Protein AF-0000000071056814 (afdb_homodimer)

Structure (mmCIF, N/CA/C/O backbone):
data_AF-0000000071056814-model_v1
#
loop_
_entity.id
_entity.type
_entity.pdbx_description
1 polymer 'Enterocin A Immunity'
#
loop_
_atom_site.group_PDB
_atom_site.id
_atom_site.type_symbol
_atom_site.label_atom_id
_atom_site.label_alt_id
_atom_site.label_comp_id
_atom_site.label_asym_id
_atom_site.label_entity_id
_atom_site.label_seq_id
_atom_site.pdbx_PDB_ins_code
_atom_site.Cartn_x
_atom_site.Cartn_y
_atom_site.Cartn_z
_atom_site.occupancy
_atom_site.B_iso_or_equiv
_atom_site.auth_seq_id
_atom_site.auth_comp_id
_atom_site.auth_asym_id
_atom_site.auth_atom_id
_atom_site.pdbx_PDB_model_num
ATOM 1 N N . MET A 1 1 ? 20.531 -11.297 -15.008 1 66.44 1 MET A N 1
ATOM 2 C CA . MET A 1 1 ? 19.562 -11.195 -13.922 1 66.44 1 MET A CA 1
ATOM 3 C C . MET A 1 1 ? 20.266 -10.938 -12.594 1 66.44 1 MET A C 1
ATOM 5 O O . MET A 1 1 ? 21.266 -11.586 -12.281 1 66.44 1 MET A O 1
ATOM 9 N N . THR A 1 2 ? 19.953 -9.875 -11.836 1 80.44 2 THR A N 1
ATOM 10 C CA . THR A 1 2 ? 20.594 -9.562 -10.562 1 80.44 2 THR A CA 1
ATOM 11 C C . THR A 1 2 ? 20.281 -10.641 -9.523 1 80.44 2 THR A C 1
ATOM 13 O O . THR A 1 2 ? 19.328 -11.398 -9.68 1 80.44 2 THR A O 1
ATOM 16 N N . GLU A 1 3 ? 21.281 -10.867 -8.656 1 88.75 3 GLU A N 1
ATOM 17 C CA . GLU A 1 3 ? 21.125 -11.82 -7.562 1 88.75 3 GLU A CA 1
ATOM 18 C C . GLU A 1 3 ? 19.766 -11.656 -6.891 1 88.75 3 GLU A C 1
ATOM 20 O O . GLU A 1 3 ? 19.156 -12.648 -6.484 1 88.75 3 GLU A O 1
ATOM 25 N N . GLU A 1 4 ? 19.25 -10.531 -6.828 1 91.56 4 GLU A N 1
ATOM 26 C CA . GLU A 1 4 ? 17.969 -10.273 -6.188 1 91.56 4 GLU A CA 1
ATOM 27 C C . GLU A 1 4 ? 16.812 -10.859 -7.004 1 91.56 4 GLU A C 1
ATOM 29 O O . GLU A 1 4 ? 15.891 -11.453 -6.453 1 91.56 4 GLU A O 1
ATOM 34 N N . ILE A 1 5 ? 16.906 -10.75 -8.305 1 96.06 5 ILE A N 1
ATOM 35 C CA . ILE A 1 5 ? 15.875 -11.273 -9.195 1 96.06 5 ILE A CA 1
ATOM 36 C C . ILE A 1 5 ? 15.828 -12.797 -9.094 1 96.06 5 ILE A C 1
ATOM 38 O O . ILE A 1 5 ? 14.75 -13.391 -9.062 1 96.06 5 ILE A O 1
ATOM 42 N N . GLU A 1 6 ? 16.984 -13.375 -9.047 1 96.31 6 GLU A N 1
ATOM 43 C CA . GLU A 1 6 ? 17.047 -14.828 -8.914 1 96.31 6 GLU A CA 1
ATOM 44 C C . GLU A 1 6 ? 16.391 -15.289 -7.613 1 96.31 6 GLU A C 1
ATOM 46 O O . GLU A 1 6 ? 15.695 -16.312 -7.59 1 96.31 6 GLU A O 1
ATOM 51 N N . THR A 1 7 ? 16.672 -14.586 -6.57 1 97.12 7 THR A N 1
ATOM 52 C CA . THR A 1 7 ? 16.094 -14.922 -5.277 1 97.12 7 THR A CA 1
ATOM 53 C C . THR A 1 7 ? 14.578 -14.727 -5.305 1 97.12 7 THR A C 1
ATOM 55 O O . THR A 1 7 ? 13.828 -15.547 -4.758 1 97.12 7 THR A O 1
ATOM 58 N N . ILE A 1 8 ? 14.148 -13.641 -5.938 1 97.44 8 ILE A N 1
ATOM 59 C CA . ILE A 1 8 ? 12.719 -13.391 -6.113 1 97.44 8 ILE A CA 1
ATOM 60 C C . ILE A 1 8 ? 12.078 -14.562 -6.863 1 97.44 8 ILE A C 1
ATOM 62 O O . ILE A 1 8 ? 11.062 -15.109 -6.426 1 97.44 8 ILE A O 1
ATOM 66 N N . LYS A 1 9 ? 12.672 -14.977 -7.938 1 97.75 9 LYS A N 1
ATOM 67 C CA . LYS A 1 9 ? 12.148 -16.062 -8.75 1 97.75 9 LYS A CA 1
ATOM 68 C C . LYS A 1 9 ? 12.094 -17.375 -7.949 1 97.75 9 LYS A C 1
ATOM 70 O O . LYS A 1 9 ? 11.156 -18.156 -8.086 1 97.75 9 LYS A O 1
ATOM 75 N N . LYS A 1 10 ? 13.086 -17.562 -7.18 1 97.88 10 LYS A N 1
ATOM 76 C CA . LYS A 1 10 ? 13.117 -18.75 -6.328 1 97.88 10 LYS A CA 1
ATOM 77 C C . LYS A 1 10 ? 11.922 -18.781 -5.379 1 97.88 10 LYS A C 1
ATOM 79 O O . LYS A 1 10 ? 11.258 -19.812 -5.23 1 97.88 10 LYS A O 1
ATOM 84 N N . HIS A 1 11 ? 11.617 -17.672 -4.758 1 98.25 11 HIS A N 1
ATOM 85 C CA . HIS A 1 11 ? 10.523 -17.609 -3.803 1 98.25 11 HIS A CA 1
ATOM 86 C C . HIS A 1 11 ? 9.172 -17.688 -4.508 1 98.25 11 HIS A C 1
ATOM 88 O O . HIS A 1 11 ? 8.227 -18.281 -3.986 1 98.25 11 HIS A O 1
ATOM 94 N N . ILE A 1 12 ? 9.055 -17.109 -5.707 1 98.5 12 ILE A N 1
ATOM 95 C CA . ILE A 1 12 ? 7.828 -17.25 -6.488 1 98.5 12 ILE A CA 1
ATOM 96 C C . ILE A 1 12 ? 7.605 -18.719 -6.84 1 98.5 12 ILE A C 1
ATOM 98 O O . ILE A 1 12 ? 6.5 -19.234 -6.68 1 98.5 12 ILE A O 1
ATOM 102 N N . HIS A 1 13 ? 8.672 -19.312 -7.305 1 97.81 13 HIS A N 1
ATOM 103 C CA . HIS A 1 13 ? 8.617 -20.719 -7.691 1 97.81 13 HIS A CA 1
ATOM 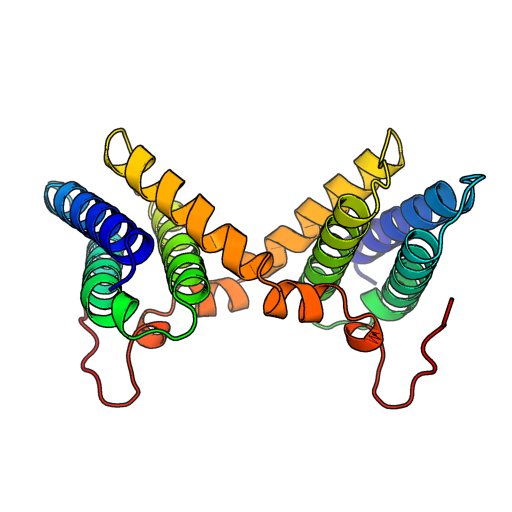104 C C . HIS A 1 13 ? 8.234 -21.609 -6.512 1 97.81 13 HIS A C 1
ATOM 106 O O . HIS A 1 13 ? 7.391 -22.5 -6.648 1 97.81 13 HIS A O 1
ATOM 112 N N . GLN A 1 14 ? 8.797 -21.391 -5.406 1 97.5 14 GLN A N 1
ATOM 113 C CA . GLN A 1 14 ? 8.508 -22.172 -4.203 1 97.5 14 GLN A CA 1
ATOM 114 C C . GLN A 1 14 ? 7.055 -22 -3.775 1 97.5 14 GLN A C 1
ATOM 116 O O . GLN A 1 14 ? 6.383 -22.969 -3.422 1 97.5 14 GLN A O 1
ATOM 121 N N . LEU A 1 15 ? 6.578 -20.766 -3.781 1 97.81 15 LEU A N 1
ATOM 122 C CA . LEU A 1 15 ? 5.195 -20.484 -3.404 1 97.81 15 LEU A CA 1
ATOM 123 C C . LEU A 1 15 ? 4.223 -21.172 -4.363 1 97.81 15 LEU A C 1
ATOM 125 O O . LEU A 1 15 ? 3.264 -21.812 -3.928 1 97.81 15 LEU A O 1
ATOM 129 N N . TYR A 1 16 ? 4.543 -21.062 -5.633 1 97.44 16 TYR A N 1
ATOM 130 C CA . TYR A 1 16 ? 3.727 -21.719 -6.652 1 97.44 16 TYR A CA 1
ATOM 131 C C . TYR A 1 16 ? 3.648 -23.219 -6.402 1 97.44 16 TYR A C 1
ATOM 133 O O . TYR A 1 16 ? 2.55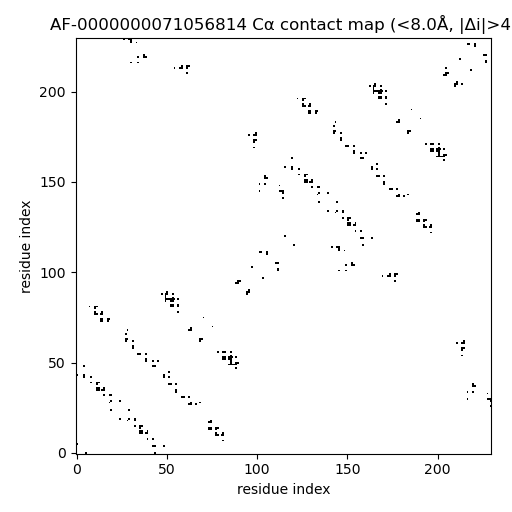7 -23.781 -6.359 1 97.44 16 TYR A O 1
ATOM 141 N N . ASN A 1 17 ? 4.797 -23.828 -6.234 1 96.44 17 ASN A N 1
ATOM 142 C CA . ASN A 1 17 ? 4.855 -25.266 -6.062 1 96.44 17 ASN A CA 1
ATOM 143 C C . ASN A 1 17 ? 4.129 -25.719 -4.797 1 96.44 17 ASN A C 1
ATOM 145 O O . ASN A 1 17 ? 3.443 -26.734 -4.797 1 96.44 17 ASN A O 1
ATOM 149 N N . SER A 1 18 ? 4.301 -25 -3.754 1 95.44 18 SER A N 1
ATOM 150 C CA . SER A 1 18 ? 3.646 -25.328 -2.488 1 95.44 18 SER A CA 1
ATOM 151 C C . SER A 1 18 ? 2.129 -25.234 -2.613 1 95.44 18 SER A C 1
ATOM 153 O O . SER A 1 18 ? 1.411 -26.125 -2.15 1 95.44 18 SER A O 1
ATOM 155 N N . LEU A 1 19 ? 1.607 -24.172 -3.221 1 95.88 19 LEU A N 1
ATOM 156 C CA . LEU A 1 19 ? 0.171 -23.969 -3.377 1 95.88 19 LEU A CA 1
ATOM 157 C C . LEU A 1 19 ? -0.422 -25.016 -4.316 1 95.88 19 LEU A C 1
ATOM 159 O O . LEU A 1 19 ? -1.531 -25.516 -4.086 1 95.88 19 LEU A O 1
ATOM 163 N N . MET A 1 20 ? 0.341 -25.359 -5.32 1 95.31 20 MET A N 1
ATOM 164 C CA . MET A 1 20 ? -0.133 -26.328 -6.312 1 95.31 20 MET A CA 1
ATOM 165 C C . MET A 1 20 ? -0.232 -27.719 -5.711 1 95.31 20 MET A C 1
ATOM 167 O O . MET A 1 20 ? -0.927 -28.594 -6.25 1 95.31 20 MET A O 1
ATOM 171 N N . LYS A 1 21 ? 0.403 -27.938 -4.625 1 94 21 LYS A N 1
ATOM 172 C CA . LYS A 1 21 ? 0.373 -29.234 -3.967 1 94 21 LYS A CA 1
ATOM 173 C C . LYS A 1 21 ? -0.877 -29.391 -3.107 1 94 21 LYS A C 1
ATOM 175 O O . LYS A 1 21 ? -1.216 -30.5 -2.684 1 94 21 LYS A O 1
ATOM 180 N N . LYS A 1 22 ? -1.525 -28.297 -2.875 1 91.56 22 LYS A N 1
ATOM 181 C CA . LYS A 1 22 ? -2.734 -28.375 -2.061 1 91.56 22 LYS A CA 1
ATOM 182 C C . LYS A 1 22 ? -3.801 -29.219 -2.74 1 91.56 22 LYS A C 1
ATOM 184 O O . LYS A 1 22 ? -3.947 -29.188 -3.963 1 91.56 22 LYS A O 1
ATOM 189 N N . GLU A 1 23 ? -4.625 -30 -1.96 1 89.69 23 GLU A N 1
ATOM 190 C CA . GLU A 1 23 ? -5.605 -30.938 -2.486 1 89.69 23 GLU A CA 1
ATOM 191 C C . GLU A 1 23 ? -6.863 -30.219 -2.965 1 89.69 23 GLU A C 1
ATOM 193 O O . GLU A 1 23 ? -7.379 -30.516 -4.047 1 89.69 23 GLU A O 1
ATOM 198 N N . ASN A 1 24 ? -7.465 -29.359 -2.162 1 86.94 24 ASN A N 1
ATOM 199 C CA . ASN A 1 24 ? -8.68 -28.625 -2.51 1 86.94 24 ASN A CA 1
ATOM 200 C C . ASN A 1 24 ? -8.359 -27.266 -3.098 1 86.94 24 ASN A C 1
ATOM 202 O O . ASN A 1 24 ? -8.094 -26.312 -2.361 1 86.94 24 ASN A O 1
ATOM 206 N N . LYS A 1 25 ? -8.297 -27.328 -4.445 1 91.25 25 LYS A N 1
ATOM 207 C CA . LYS A 1 25 ? -7.988 -26.078 -5.121 1 91.25 25 LYS A CA 1
ATOM 208 C C . LYS A 1 25 ? -9.25 -25.406 -5.668 1 91.25 25 LYS A C 1
ATOM 210 O O . LYS A 1 25 ? -9.852 -25.906 -6.625 1 91.25 25 LYS A O 1
ATOM 215 N N . ASN A 1 26 ? -9.617 -24.438 -4.977 1 93.81 26 ASN A N 1
ATOM 216 C CA . ASN A 1 26 ? -10.719 -23.641 -5.516 1 93.81 26 ASN A CA 1
ATOM 217 C C . ASN A 1 26 ? -10.242 -22.672 -6.598 1 93.81 26 ASN A C 1
ATOM 219 O O . ASN A 1 26 ? -9.047 -22.609 -6.891 1 93.81 26 ASN A O 1
ATOM 223 N N . SER A 1 27 ? -11.141 -22.031 -7.234 1 95.44 27 SER A N 1
ATOM 224 C CA . SER A 1 27 ? -10.82 -21.156 -8.359 1 95.44 27 SER A CA 1
ATOM 225 C C . SER A 1 27 ? -9.875 -20.031 -7.934 1 95.44 27 SER A C 1
ATOM 227 O O . SER A 1 27 ? -8.984 -19.641 -8.695 1 95.44 27 SER A O 1
ATOM 229 N N . ALA A 1 28 ? -10.031 -19.5 -6.75 1 94.44 28 ALA A N 1
ATOM 230 C CA . ALA A 1 28 ? -9.18 -18.422 -6.254 1 94.44 28 ALA A CA 1
ATOM 231 C C . ALA A 1 28 ? -7.73 -18.875 -6.125 1 94.44 28 ALA A C 1
ATOM 233 O O . ALA A 1 28 ? -6.809 -18.156 -6.496 1 94.44 28 ALA A O 1
ATOM 234 N N . LEU A 1 29 ? -7.547 -20.031 -5.637 1 96.56 29 LEU A N 1
ATOM 235 C CA . LEU A 1 29 ? -6.207 -20.594 -5.504 1 96.56 29 LEU A CA 1
ATOM 236 C C . LEU A 1 29 ? -5.559 -20.797 -6.871 1 96.56 29 LEU A C 1
ATOM 238 O O . LEU A 1 29 ? -4.379 -20.484 -7.051 1 96.56 29 LEU A O 1
ATOM 242 N N . LEU A 1 30 ? -6.312 -21.297 -7.793 1 97.44 30 LEU A N 1
ATOM 243 C CA . LEU A 1 30 ? -5.801 -21.484 -9.148 1 97.44 30 LEU A CA 1
ATOM 244 C C . LEU A 1 30 ? -5.453 -20.156 -9.797 1 97.44 30 LEU A C 1
ATOM 246 O O . LEU A 1 30 ? -4.457 -20.047 -10.516 1 97.44 30 LEU A O 1
ATOM 250 N N . ASP A 1 31 ? -6.246 -19.172 -9.547 1 97.19 31 ASP A N 1
ATOM 251 C CA . ASP A 1 31 ? -5.957 -17.828 -10.047 1 97.19 31 ASP A CA 1
ATOM 252 C C . ASP A 1 31 ? -4.652 -17.297 -9.469 1 97.19 31 ASP A C 1
ATOM 254 O O . ASP A 1 31 ? -3.857 -16.672 -10.18 1 97.19 31 ASP A O 1
ATOM 258 N N . ILE A 1 32 ? -4.422 -17.469 -8.195 1 97.38 32 ILE A N 1
ATOM 259 C CA . ILE A 1 32 ? -3.174 -17.078 -7.559 1 97.38 32 ILE A CA 1
ATOM 260 C C . ILE A 1 32 ? -1.998 -17.781 -8.234 1 97.38 32 ILE A C 1
ATOM 262 O O . ILE A 1 32 ? -0.985 -17.141 -8.539 1 97.38 32 ILE A O 1
ATOM 266 N N . CYS A 1 33 ? -2.121 -19.047 -8.531 1 97.94 33 CYS A N 1
ATOM 267 C CA . CYS A 1 33 ? -1.057 -19.812 -9.164 1 97.94 33 CYS A CA 1
ATOM 268 C C . CYS A 1 33 ? -0.771 -19.297 -10.57 1 97.94 33 CYS A C 1
ATOM 270 O O . CYS A 1 33 ? 0.387 -19.219 -10.977 1 97.94 33 CYS A O 1
ATOM 272 N N . ASP A 1 34 ? -1.829 -18.969 -11.305 1 97.88 34 ASP A N 1
ATOM 273 C CA . ASP A 1 34 ? -1.631 -18.375 -12.625 1 97.88 34 ASP A CA 1
ATOM 274 C C . ASP A 1 34 ? -0.755 -17.125 -12.531 1 97.88 34 ASP A C 1
ATOM 276 O O . ASP A 1 34 ? 0.166 -16.953 -13.328 1 97.88 34 ASP A O 1
ATOM 280 N N . VAL A 1 35 ? -1.008 -16.266 -11.562 1 97.88 35 VAL A N 1
ATOM 281 C CA . VAL A 1 35 ? -0.326 -14.992 -11.43 1 97.88 35 VAL A CA 1
ATOM 282 C C . VAL A 1 35 ? 1.108 -15.211 -10.953 1 97.88 35 VAL A C 1
ATOM 284 O O . VAL A 1 35 ? 2.031 -14.531 -11.414 1 97.88 35 VAL A O 1
ATOM 287 N N . LEU A 1 36 ? 1.28 -16.125 -10.047 1 98.38 36 LEU A N 1
ATOM 288 C CA . LEU A 1 36 ? 2.631 -16.5 -9.641 1 98.38 36 LEU A CA 1
ATOM 289 C C . LEU A 1 36 ? 3.461 -16.922 -10.844 1 98.38 36 LEU A C 1
ATOM 291 O O . LEU A 1 36 ? 4.586 -16.453 -11.031 1 98.38 36 LEU A O 1
ATOM 295 N N . LEU A 1 37 ? 2.932 -17.797 -11.656 1 97.75 37 LEU A N 1
ATOM 296 C CA . LEU A 1 37 ? 3.623 -18.266 -12.852 1 97.75 37 LEU A CA 1
ATOM 297 C C . LEU A 1 37 ? 3.936 -17.109 -13.797 1 97.75 37 LEU A C 1
ATOM 299 O O . LEU A 1 37 ? 5.051 -17 -14.312 1 97.75 37 LEU A O 1
ATOM 303 N N . ARG A 1 38 ? 2.996 -16.281 -13.984 1 96.94 38 ARG A N 1
ATOM 304 C CA . ARG A 1 38 ? 3.176 -15.109 -14.844 1 96.94 38 ARG A CA 1
ATOM 305 C C . ARG A 1 38 ? 4.297 -14.219 -14.328 1 96.94 38 ARG A C 1
ATOM 307 O O . ARG A 1 38 ? 5.176 -13.812 -15.086 1 96.94 38 ARG A O 1
ATOM 314 N N . CYS A 1 39 ? 4.316 -13.898 -13.039 1 98.06 39 CYS A N 1
ATOM 315 C CA . CYS A 1 39 ? 5.352 -13.055 -12.453 1 98.06 39 CYS A CA 1
ATOM 316 C C . CYS A 1 39 ? 6.723 -13.719 -12.57 1 98.06 39 CYS A C 1
ATOM 318 O O . CYS A 1 39 ? 7.723 -13.039 -12.797 1 98.06 39 CYS A O 1
ATOM 320 N N . TYR A 1 40 ? 6.762 -15.023 -12.383 1 97.75 40 TYR A N 1
ATOM 321 C CA . TYR A 1 40 ? 8 -15.766 -12.555 1 97.75 40 TYR A CA 1
ATOM 322 C C . TYR A 1 40 ? 8.57 -15.555 -13.953 1 97.75 40 TYR A C 1
ATOM 324 O O . TYR A 1 40 ? 9.781 -15.398 -14.125 1 97.75 40 TYR A O 1
ATOM 332 N N . GLN A 1 41 ? 7.746 -15.477 -14.906 1 96.62 41 GLN A N 1
ATOM 333 C CA . GLN A 1 41 ? 8.141 -15.391 -16.312 1 96.62 41 GLN A CA 1
ATOM 334 C C . GLN A 1 41 ? 8.625 -13.984 -16.656 1 96.62 41 GLN A C 1
ATOM 336 O O . GLN A 1 41 ? 9.484 -13.82 -17.531 1 96.62 41 GLN A O 1
ATOM 341 N N . ILE A 1 42 ? 8.117 -13.016 -15.938 1 95.06 42 ILE A N 1
ATOM 342 C CA . ILE A 1 42 ? 8.312 -11.688 -16.5 1 95.06 42 ILE A CA 1
ATOM 343 C C . ILE A 1 42 ? 9.156 -10.836 -15.555 1 95.06 42 ILE A C 1
ATOM 345 O O . ILE A 1 42 ? 9.602 -9.75 -15.914 1 95.06 42 ILE A O 1
ATOM 349 N N . VAL A 1 43 ? 9.383 -11.219 -14.312 1 96.19 43 VAL A N 1
ATOM 350 C CA . VAL A 1 43 ? 9.961 -10.367 -13.273 1 96.19 43 VAL A CA 1
ATOM 351 C C . VAL A 1 43 ? 11.352 -9.906 -13.703 1 96.19 43 VAL A C 1
ATOM 353 O O . VAL A 1 43 ? 11.766 -8.789 -13.383 1 96.19 43 VAL A O 1
ATOM 356 N N . ASP A 1 44 ? 12.094 -10.727 -14.484 1 94.5 44 ASP A N 1
ATOM 357 C CA . ASP A 1 44 ? 13.453 -10.375 -14.875 1 94.5 44 ASP A CA 1
ATOM 358 C C . ASP A 1 44 ? 13.445 -9.359 -16.016 1 94.5 44 ASP A C 1
ATOM 360 O O . ASP A 1 44 ? 14.477 -8.766 -16.344 1 94.5 44 ASP A O 1
ATOM 364 N N . GLN A 1 45 ? 12.273 -9.109 -16.547 1 93.44 45 GLN A N 1
ATOM 365 C CA . GLN A 1 45 ? 12.133 -8.156 -17.641 1 93.44 45 GLN A CA 1
ATOM 366 C C . GLN A 1 45 ? 11.602 -6.812 -17.141 1 93.44 45 GLN A C 1
ATOM 368 O O . GLN A 1 45 ? 11.547 -5.84 -17.891 1 93.44 45 GLN A O 1
ATOM 373 N N . GLU A 1 46 ? 11.188 -6.746 -15.891 1 89.94 46 GLU A N 1
ATOM 374 C CA . GLU A 1 46 ? 10.578 -5.547 -15.32 1 89.94 46 GLU A CA 1
ATOM 375 C C . GLU A 1 46 ? 11.641 -4.535 -14.906 1 89.94 46 GLU A C 1
ATOM 377 O O . GLU A 1 46 ? 12.641 -4.898 -14.281 1 89.94 46 GLU A O 1
ATOM 382 N N . LYS A 1 47 ? 11.43 -3.277 -15.328 1 84.56 47 LYS A N 1
ATOM 383 C CA . LYS A 1 47 ? 12.297 -2.186 -14.906 1 84.56 47 LYS A CA 1
ATOM 384 C C . LYS A 1 47 ? 12.297 -2.039 -13.383 1 84.56 47 LYS A C 1
ATOM 386 O O . LYS A 1 47 ? 13.328 -1.738 -12.781 1 84.56 47 LYS A O 1
ATOM 391 N N . TYR A 1 48 ? 11.086 -2.314 -12.805 1 84.38 48 TYR A N 1
ATOM 392 C CA . TYR A 1 48 ? 10.906 -2.197 -11.359 1 84.38 48 TYR A CA 1
ATOM 393 C C . TYR A 1 48 ? 10.266 -3.457 -10.781 1 84.38 48 TYR A C 1
ATOM 395 O O . TYR A 1 48 ? 9.07 -3.463 -10.461 1 84.38 48 TYR A O 1
ATOM 403 N N . PRO A 1 49 ? 11.07 -4.461 -10.562 1 91.94 49 PRO A N 1
ATOM 404 C CA . PRO A 1 49 ? 10.531 -5.742 -10.094 1 91.94 49 PRO A CA 1
ATOM 405 C C . PRO A 1 49 ? 9.797 -5.621 -8.758 1 91.94 49 PRO A C 1
ATOM 407 O O . PRO A 1 49 ? 8.828 -6.344 -8.516 1 91.94 49 PRO A O 1
ATOM 410 N N . GLU A 1 50 ? 10.227 -4.676 -7.957 1 88.88 50 GLU A N 1
ATOM 411 C CA . GLU A 1 50 ? 9.602 -4.504 -6.648 1 88.88 50 GLU A CA 1
ATOM 412 C C . GLU A 1 50 ? 8.141 -4.102 -6.785 1 88.88 50 GLU A C 1
ATOM 414 O O . GLU A 1 50 ? 7.305 -4.484 -5.961 1 88.88 50 GLU A O 1
ATOM 419 N N . ARG A 1 51 ? 7.793 -3.311 -7.789 1 83.75 51 ARG A N 1
ATOM 420 C CA . ARG A 1 51 ? 6.414 -2.896 -8.023 1 83.75 51 ARG A CA 1
ATOM 421 C C . ARG A 1 51 ? 5.547 -4.086 -8.43 1 83.75 51 ARG A C 1
ATOM 423 O O . ARG A 1 51 ? 4.41 -4.215 -7.977 1 83.75 51 ARG A O 1
ATOM 430 N N . LEU A 1 52 ? 6.137 -4.941 -9.352 1 91.31 52 LEU A N 1
ATOM 431 C CA . LEU A 1 52 ? 5.43 -6.156 -9.734 1 91.31 52 LEU A CA 1
ATOM 432 C C . LEU A 1 52 ? 5.168 -7.043 -8.523 1 91.31 52 LEU A C 1
ATOM 434 O O . LEU A 1 52 ? 4.059 -7.555 -8.352 1 91.31 52 LEU A O 1
ATOM 438 N N . ILE A 1 53 ? 6.156 -7.164 -7.68 1 95.19 53 ILE A N 1
ATOM 439 C CA . ILE A 1 53 ? 6.062 -8.047 -6.527 1 95.19 53 ILE A CA 1
ATOM 440 C C . ILE A 1 53 ? 5.086 -7.465 -5.504 1 95.19 53 ILE A C 1
ATOM 442 O O . ILE A 1 53 ? 4.359 -8.203 -4.84 1 95.19 53 ILE A O 1
ATOM 446 N N . ASN A 1 54 ? 5.055 -6.137 -5.391 1 87.06 54 ASN A N 1
ATOM 447 C CA . ASN A 1 54 ? 4.074 -5.496 -4.52 1 87.06 54 ASN A CA 1
ATOM 448 C C . ASN A 1 54 ? 2.646 -5.836 -4.938 1 87.06 54 ASN A C 1
ATOM 450 O O . ASN A 1 54 ? 1.822 -6.211 -4.102 1 87.06 54 ASN A O 1
ATOM 454 N N . ARG A 1 55 ? 2.375 -5.785 -6.262 1 88.38 55 ARG A N 1
ATOM 455 C CA . ARG A 1 55 ? 1.048 -6.113 -6.781 1 88.38 55 ARG A CA 1
ATOM 456 C C . ARG A 1 55 ? 0.731 -7.59 -6.582 1 88.38 55 ARG A C 1
ATOM 458 O O . ARG A 1 55 ? -0.4 -7.949 -6.25 1 88.38 55 ARG A O 1
ATOM 465 N N . LEU A 1 56 ? 1.719 -8.414 -6.805 1 95.81 56 LEU A N 1
ATOM 466 C CA . LEU A 1 56 ? 1.55 -9.852 -6.605 1 95.81 56 LEU A CA 1
ATOM 467 C C . LEU A 1 56 ? 1.145 -10.156 -5.168 1 95.81 56 LEU A C 1
ATOM 469 O O . LEU A 1 56 ? 0.167 -10.867 -4.934 1 95.81 56 LEU A O 1
ATOM 473 N N . VAL A 1 57 ? 1.848 -9.57 -4.242 1 93.94 57 VAL A N 1
ATOM 474 C CA . VAL A 1 57 ? 1.618 -9.844 -2.828 1 93.94 57 VAL A CA 1
ATOM 475 C C . VAL A 1 57 ? 0.228 -9.352 -2.426 1 93.94 57 VAL A C 1
ATOM 477 O O . VAL A 1 57 ? -0.514 -10.062 -1.745 1 93.94 57 VAL A O 1
ATOM 480 N N . ASN A 1 58 ? -0.151 -8.18 -2.873 1 85.44 58 ASN A N 1
ATOM 481 C CA . ASN A 1 58 ? -1.483 -7.652 -2.59 1 85.44 58 ASN A CA 1
ATOM 482 C C . ASN A 1 58 ? -2.572 -8.547 -3.174 1 85.44 58 ASN A C 1
ATOM 484 O O . ASN A 1 58 ? -3.588 -8.805 -2.521 1 85.44 58 ASN A O 1
ATOM 488 N N . TYR A 1 59 ? -2.361 -8.992 -4.383 1 91.5 59 TYR A N 1
ATOM 489 C CA . TYR A 1 59 ? -3.287 -9.898 -5.055 1 91.5 59 TYR A CA 1
ATOM 490 C C . TYR A 1 59 ? -3.508 -11.164 -4.23 1 91.5 59 TYR A C 1
ATOM 492 O O . TYR A 1 59 ? -4.648 -11.562 -3.998 1 91.5 59 TYR A O 1
ATOM 500 N N . ILE A 1 60 ? -2.447 -11.789 -3.758 1 94.56 60 ILE A N 1
ATOM 501 C CA . ILE A 1 60 ? -2.494 -13.023 -2.99 1 94.56 60 ILE A CA 1
ATOM 502 C C . ILE A 1 60 ? -3.209 -12.781 -1.662 1 94.56 60 ILE A C 1
ATOM 504 O O . ILE A 1 60 ? -4.086 -13.555 -1.27 1 94.56 60 ILE A O 1
ATOM 508 N N . TYR A 1 61 ? -2.883 -11.672 -1.045 1 86.94 61 TYR A N 1
ATOM 509 C CA . TYR A 1 61 ? -3.447 -11.406 0.273 1 86.94 61 TYR A CA 1
ATOM 510 C C . TYR A 1 61 ? -4.949 -11.156 0.184 1 86.94 61 TYR A C 1
ATOM 512 O O . TYR A 1 61 ? -5.723 -11.703 0.973 1 86.94 61 TYR A O 1
ATOM 520 N N . VAL A 1 62 ? -5.324 -10.422 -0.752 1 84.31 62 VAL A N 1
ATOM 521 C CA . VAL A 1 62 ? -6.738 -10.078 -0.849 1 84.31 62 V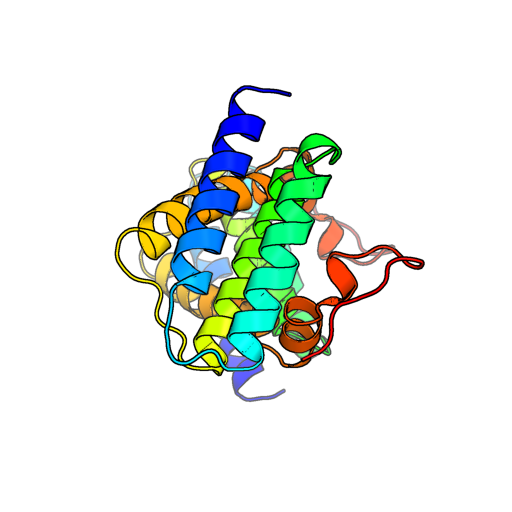AL A CA 1
ATOM 522 C C . VAL A 1 62 ? -7.547 -11.305 -1.251 1 84.31 62 VAL A C 1
ATOM 524 O O . VAL A 1 62 ? -8.539 -11.648 -0.602 1 84.31 62 VAL A O 1
ATOM 527 N N . LEU A 1 63 ? -7.086 -12.055 -2.316 1 89.38 63 LEU A N 1
ATOM 528 C CA . LEU A 1 63 ? -7.809 -13.242 -2.756 1 89.38 63 LEU A CA 1
ATOM 529 C C . LEU A 1 63 ? -7.754 -14.336 -1.692 1 89.38 63 LEU A C 1
ATOM 531 O O . LEU A 1 63 ? -8.742 -15.047 -1.478 1 89.38 63 LEU A O 1
ATOM 535 N N . GLY A 1 64 ? -6.543 -14.477 -1.128 1 89.81 64 GLY A N 1
ATOM 536 C CA . GLY A 1 64 ? -6.406 -15.461 -0.065 1 89.81 64 GLY A CA 1
ATOM 537 C C . GLY A 1 64 ? -7.348 -15.219 1.098 1 89.81 64 GLY A C 1
ATOM 538 O O . GLY A 1 64 ? -8.016 -16.141 1.565 1 89.81 64 GLY A O 1
ATOM 539 N N . HIS A 1 65 ? -7.375 -13.969 1.53 1 83.25 65 HIS A N 1
ATOM 540 C CA . HIS A 1 65 ? -8.25 -13.586 2.629 1 83.25 65 HIS A CA 1
ATOM 541 C C . HIS A 1 65 ? -9.719 -13.812 2.268 1 83.25 65 HIS A C 1
ATOM 543 O O . HIS A 1 65 ? -10.461 -14.438 3.029 1 83.25 65 HIS A O 1
ATOM 549 N N . ASP A 1 66 ? -10.133 -13.391 1.142 1 81.19 66 ASP A N 1
ATOM 550 C CA . ASP A 1 66 ? -11.523 -13.461 0.709 1 81.19 66 ASP A CA 1
ATOM 551 C C . ASP A 1 66 ? -11.984 -14.906 0.574 1 81.19 66 ASP A C 1
ATOM 553 O O . ASP A 1 66 ? -13.172 -15.203 0.719 1 81.19 66 ASP A O 1
ATOM 557 N N . ASN A 1 67 ? -11.039 -15.742 0.295 1 88 67 ASN A N 1
ATOM 558 C CA . ASN A 1 67 ? -11.406 -17.125 -0.017 1 88 67 ASN A CA 1
ATOM 559 C C . ASN A 1 67 ? -10.875 -18.094 1.031 1 88 67 ASN A C 1
ATOM 561 O O . ASN A 1 67 ? -10.828 -19.297 0.794 1 88 67 ASN A O 1
ATOM 565 N N . HIS A 1 68 ? -10.391 -17.531 2.162 1 87.31 68 HIS A N 1
ATOM 566 C CA . HIS A 1 68 ? -9.953 -18.297 3.318 1 87.31 68 HIS A CA 1
ATOM 567 C C . HIS A 1 68 ? -8.875 -19.297 2.932 1 87.31 68 HIS A C 1
ATOM 569 O O . HIS A 1 68 ? -8.953 -20.484 3.297 1 87.31 68 HIS A O 1
ATOM 575 N N . ILE A 1 69 ? -7.965 -18.797 2.088 1 90.5 69 ILE A N 1
ATOM 576 C CA . ILE A 1 69 ? -6.801 -19.609 1.729 1 90.5 69 ILE A CA 1
ATOM 577 C C . ILE A 1 69 ? -5.699 -19.406 2.771 1 90.5 69 ILE A C 1
ATOM 579 O O . ILE A 1 69 ? -5.266 -18.281 3.025 1 90.5 69 ILE A O 1
ATOM 583 N N . GLY A 1 70 ? -5.254 -20.516 3.352 1 88.12 70 GLY A N 1
ATOM 584 C CA . GLY A 1 70 ? -4.195 -20.453 4.344 1 88.12 70 GLY A CA 1
ATOM 585 C C . GLY A 1 70 ? -2.805 -20.562 3.746 1 88.12 70 GLY A C 1
ATOM 586 O O . GLY A 1 70 ? -2.564 -21.406 2.871 1 88.12 70 GLY A O 1
ATOM 587 N N . PHE A 1 71 ? -1.955 -19.656 4.098 1 91.19 71 PHE A N 1
ATOM 588 C CA . PHE A 1 71 ? -0.54 -19.703 3.748 1 91.19 71 PHE A CA 1
ATOM 589 C C . PHE A 1 71 ? 0.302 -20.094 4.957 1 91.19 71 PHE A C 1
ATOM 591 O O . PHE A 1 71 ? 0.488 -19.297 5.875 1 91.19 71 PHE A O 1
ATOM 598 N N . TYR A 1 72 ? 0.794 -21.281 4.895 1 86.12 72 TYR A N 1
ATOM 599 C CA . TYR A 1 72 ? 1.5 -21.797 6.062 1 86.12 72 TYR A CA 1
ATOM 600 C C . TYR A 1 72 ? 2.914 -22.234 5.695 1 86.12 72 TYR A C 1
ATOM 602 O O . TYR A 1 72 ? 3.225 -22.438 4.52 1 86.12 72 TYR A O 1
ATOM 610 N N . ASP A 1 73 ? 3.77 -22.25 6.703 1 88.31 73 ASP A N 1
ATOM 611 C CA . ASP A 1 73 ? 5.125 -22.797 6.641 1 88.31 73 ASP A CA 1
ATOM 612 C C . ASP A 1 73 ? 5.895 -22.203 5.457 1 88.31 73 ASP A C 1
ATOM 614 O O . ASP A 1 73 ? 6.121 -21 5.398 1 88.31 73 ASP A O 1
ATOM 618 N N . ASP A 1 74 ? 6.148 -23.109 4.449 1 85.44 74 ASP A N 1
ATOM 619 C CA . ASP A 1 74 ? 6.957 -22.672 3.311 1 85.44 74 ASP A CA 1
ATOM 620 C C . ASP A 1 74 ? 6.273 -21.547 2.545 1 85.44 74 ASP A C 1
ATOM 622 O O . ASP A 1 74 ? 6.938 -20.625 2.059 1 85.44 74 ASP A O 1
ATOM 626 N N . ASP A 1 75 ? 4.906 -21.609 2.531 1 90.94 75 ASP A N 1
ATOM 627 C CA . ASP A 1 75 ? 4.148 -20.531 1.889 1 90.94 75 ASP A CA 1
ATOM 628 C C . ASP A 1 75 ? 4.41 -19.188 2.568 1 90.94 75 ASP A C 1
ATOM 630 O O . ASP A 1 75 ? 4.699 -18.203 1.898 1 90.94 75 ASP A O 1
ATOM 634 N N . ALA A 1 76 ? 4.445 -19.328 3.848 1 90.31 76 ALA A N 1
ATOM 635 C CA . ALA A 1 76 ? 4.555 -18.109 4.641 1 90.31 76 ALA A CA 1
ATOM 636 C C . ALA A 1 76 ? 5.941 -17.484 4.496 1 90.31 76 ALA A C 1
ATOM 638 O O . ALA A 1 76 ? 6.078 -16.266 4.445 1 90.31 76 ALA A O 1
ATOM 639 N N . VAL A 1 77 ? 6.949 -18.297 4.457 1 92.12 77 VAL A N 1
ATOM 640 C CA . VAL A 1 77 ? 8.32 -17.812 4.328 1 92.12 77 VAL A CA 1
ATOM 641 C C . VAL A 1 77 ? 8.492 -17.094 2.994 1 92.12 77 VAL A C 1
ATOM 643 O O . VAL A 1 77 ? 9.016 -15.977 2.949 1 92.12 77 VAL A O 1
ATOM 646 N N . SER A 1 78 ? 8.062 -17.734 1.904 1 96.75 78 SER A N 1
ATOM 647 C CA . SER A 1 78 ? 8.18 -17.125 0.578 1 96.75 78 SER A CA 1
ATOM 648 C C . SER A 1 78 ? 7.332 -15.867 0.462 1 96.75 78 SER A C 1
ATOM 650 O O . SER A 1 78 ? 7.781 -14.859 -0.08 1 96.75 78 SER A O 1
ATOM 652 N N . LEU A 1 79 ? 6.137 -15.898 1.022 1 94.44 79 LEU A N 1
ATOM 653 C CA . LEU A 1 79 ? 5.238 -14.75 0.97 1 94.44 79 LEU A CA 1
ATOM 654 C C . LEU A 1 79 ? 5.809 -13.578 1.769 1 94.44 79 LEU A C 1
ATOM 656 O O . LEU A 1 79 ? 5.719 -12.43 1.341 1 94.44 79 LEU A O 1
ATOM 660 N N . ARG A 1 80 ? 6.426 -13.844 2.867 1 91.31 80 ARG A N 1
ATOM 661 C CA . ARG A 1 80 ? 7.047 -12.805 3.686 1 91.31 80 ARG A CA 1
ATOM 662 C C . ARG A 1 80 ? 8.211 -12.148 2.945 1 91.31 80 ARG A C 1
ATOM 664 O O . ARG A 1 80 ? 8.352 -10.922 2.973 1 91.31 80 ARG A O 1
ATOM 671 N N . TYR A 1 81 ? 9.078 -13.016 2.361 1 94.69 81 TYR A N 1
ATOM 672 C CA . TYR A 1 81 ? 10.188 -12.469 1.587 1 94.69 81 TYR A CA 1
ATOM 673 C C . TYR A 1 81 ? 9.672 -11.547 0.485 1 94.69 81 TYR A C 1
ATOM 675 O O . TYR A 1 81 ? 10.164 -10.422 0.329 1 94.69 81 TYR A O 1
ATOM 683 N N . LEU A 1 82 ? 8.727 -12.008 -0.28 1 96.62 82 LEU A N 1
ATOM 684 C CA . LEU A 1 82 ? 8.172 -11.234 -1.384 1 96.62 82 LEU A CA 1
ATOM 685 C C . LEU A 1 82 ? 7.516 -9.953 -0.872 1 96.62 82 LEU A C 1
ATOM 687 O O . LEU A 1 82 ? 7.617 -8.898 -1.507 1 96.62 82 LEU A O 1
ATOM 691 N N . ALA A 1 83 ? 6.82 -10.078 0.272 1 89.5 83 ALA A N 1
ATOM 692 C CA . ALA A 1 83 ? 6.223 -8.898 0.887 1 89.5 83 ALA A CA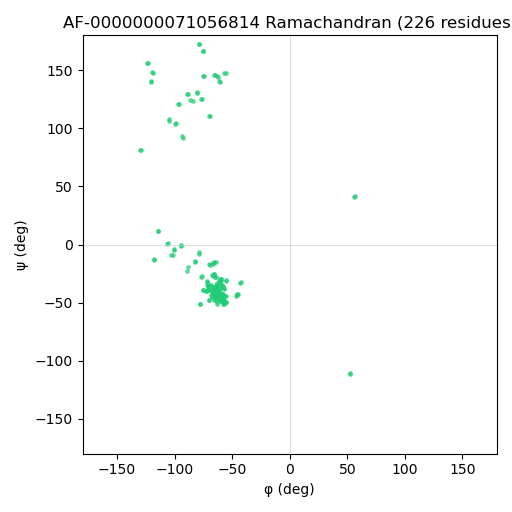 1
ATOM 693 C C . ALA A 1 83 ? 7.281 -7.844 1.198 1 89.5 83 ALA A C 1
ATOM 695 O O . ALA A 1 83 ? 7.074 -6.652 0.95 1 89.5 83 ALA A O 1
ATOM 696 N N . ASN A 1 84 ? 8.391 -8.289 1.72 1 86.31 84 ASN A N 1
ATOM 697 C CA . ASN A 1 84 ? 9.484 -7.375 2.021 1 86.31 84 ASN A CA 1
ATOM 698 C C . ASN A 1 84 ? 10.047 -6.734 0.754 1 86.31 84 ASN A C 1
ATOM 700 O O . ASN A 1 84 ? 10.391 -5.551 0.752 1 86.31 84 ASN A O 1
ATOM 704 N N . VAL A 1 85 ? 10.188 -7.504 -0.315 1 89.19 85 VAL A N 1
ATOM 705 C CA . VAL A 1 85 ? 10.625 -6.969 -1.6 1 89.19 85 VAL A CA 1
ATOM 706 C C . VAL A 1 85 ? 9.641 -5.906 -2.08 1 89.19 85 VAL A C 1
ATOM 708 O O . VAL A 1 85 ? 10.039 -4.809 -2.475 1 89.19 85 VAL A O 1
ATOM 711 N N . GLY A 1 86 ? 8.352 -6.254 -2.039 1 87.56 86 GLY A N 1
ATOM 712 C CA . GLY A 1 86 ? 7.309 -5.359 -2.51 1 87.56 86 GLY A CA 1
ATOM 713 C C . GLY A 1 86 ? 7.254 -4.051 -1.743 1 87.56 86 GLY A C 1
ATOM 714 O O . GLY A 1 86 ? 6.953 -3 -2.316 1 87.56 86 GLY A O 1
ATOM 715 N N . LYS A 1 87 ? 7.559 -4.102 -0.519 1 76.81 87 LYS A N 1
ATOM 716 C CA . LYS A 1 87 ? 7.535 -2.922 0.343 1 76.81 87 LYS A CA 1
ATOM 717 C C . LYS A 1 87 ? 8.586 -1.903 -0.089 1 76.81 87 LYS A C 1
ATOM 719 O O . LYS A 1 87 ? 8.422 -0.701 0.132 1 76.81 87 LYS A O 1
ATOM 724 N N . ARG A 1 88 ? 9.648 -2.383 -0.743 1 75.25 88 ARG A N 1
ATOM 725 C CA . ARG A 1 88 ? 10.695 -1.477 -1.198 1 75.25 88 ARG A CA 1
ATOM 726 C C . ARG A 1 88 ? 10.219 -0.625 -2.369 1 75.25 88 ARG A C 1
ATOM 728 O O . ARG A 1 88 ? 10.82 0.399 -2.689 1 75.25 88 ARG A O 1
ATOM 735 N N . ALA A 1 89 ? 9.312 -1.228 -3.189 1 70.19 89 ALA A N 1
ATOM 736 C CA . ALA A 1 89 ? 8.734 -0.431 -4.27 1 70.19 89 ALA A CA 1
ATOM 737 C C . ALA A 1 89 ? 8.281 0.936 -3.764 1 70.19 89 ALA A C 1
ATOM 739 O O . ALA A 1 89 ? 8.414 1.939 -4.469 1 70.19 89 ALA A O 1
ATOM 740 N N . GLY A 1 90 ? 7.637 0.854 -2.613 1 57.62 90 GLY A N 1
ATOM 741 C CA . GLY A 1 90 ? 7.203 2.094 -1.99 1 57.62 90 GLY A CA 1
ATOM 742 C C . GLY A 1 90 ? 8.352 2.969 -1.534 1 57.62 90 GLY A C 1
ATOM 743 O O . GLY A 1 90 ? 8.25 4.195 -1.537 1 57.62 90 GLY A O 1
ATOM 744 N N . ILE A 1 91 ? 9.422 2.244 -1.257 1 55.78 91 ILE A N 1
ATOM 745 C CA . ILE A 1 91 ? 10.555 2.959 -0.684 1 55.78 91 ILE A CA 1
ATOM 746 C C . ILE A 1 91 ? 11.453 3.488 -1.804 1 55.78 91 ILE A C 1
ATOM 748 O O . ILE A 1 91 ? 12.18 4.465 -1.614 1 55.78 91 ILE A O 1
ATOM 752 N N . ASN A 1 92 ? 11.18 2.811 -2.85 1 58.97 92 ASN A N 1
ATOM 753 C CA . ASN A 1 92 ? 12.102 3.264 -3.893 1 58.97 92 ASN A CA 1
ATOM 754 C C . ASN A 1 92 ? 11.977 4.766 -4.125 1 58.97 92 ASN A C 1
ATOM 756 O O . ASN A 1 92 ? 10.969 5.375 -3.779 1 58.97 92 ASN A O 1
ATOM 760 N N . GLY A 1 93 ? 13.047 5.211 -4.445 1 57.53 93 GLY A N 1
ATOM 761 C CA . GLY A 1 93 ? 13.219 6.648 -4.602 1 57.53 93 GLY A CA 1
ATOM 762 C C . GLY A 1 93 ? 12.094 7.297 -5.395 1 57.53 93 GLY A C 1
ATOM 763 O O . GLY A 1 93 ? 11.602 8.359 -5.016 1 57.53 93 GLY A O 1
ATOM 764 N N . VAL A 1 94 ? 11.797 6.531 -6.449 1 54.03 94 VAL A N 1
ATOM 765 C CA . VAL A 1 94 ? 10.734 7.129 -7.262 1 54.03 94 VAL A CA 1
ATOM 766 C C . VAL A 1 94 ? 9.43 7.141 -6.48 1 54.03 94 VAL A C 1
ATOM 768 O O . VAL A 1 94 ? 8.711 8.148 -6.465 1 54.03 94 VAL A O 1
ATOM 771 N N . TYR A 1 95 ? 9.172 6.066 -5.875 1 59.59 95 TYR A N 1
ATOM 772 C CA . TYR A 1 95 ? 7.969 5.973 -5.055 1 59.59 95 TYR A CA 1
ATOM 773 C C . TYR A 1 95 ? 8.031 6.945 -3.885 1 59.59 95 TYR A C 1
ATOM 775 O O . TYR A 1 95 ? 7.062 7.656 -3.609 1 59.59 95 TYR A O 1
ATOM 783 N N . ARG A 1 96 ? 9.172 6.902 -3.475 1 68.25 96 ARG A N 1
ATOM 784 C CA . ARG A 1 96 ? 9.375 7.82 -2.357 1 68.25 96 ARG A CA 1
ATOM 785 C C . ARG A 1 96 ? 9.18 9.266 -2.799 1 68.25 96 ARG A C 1
ATOM 787 O O . ARG A 1 96 ? 8.555 10.062 -2.088 1 68.25 96 ARG A O 1
ATOM 794 N N . ALA A 1 97 ? 9.727 9.5 -4.012 1 71.06 97 ALA A N 1
ATOM 795 C CA . ALA A 1 97 ? 9.602 10.859 -4.523 1 71.06 97 ALA A CA 1
ATOM 796 C C . ALA A 1 97 ? 8.141 11.234 -4.73 1 71.06 97 ALA A C 1
ATOM 798 O O . ALA A 1 97 ? 7.734 12.375 -4.465 1 71.06 97 ALA A O 1
ATOM 799 N N . ASN A 1 98 ? 7.387 10.289 -5.129 1 74.56 98 ASN A N 1
ATOM 800 C CA . ASN A 1 98 ? 5.965 10.539 -5.359 1 74.56 98 ASN A CA 1
ATOM 801 C C . ASN A 1 98 ? 5.199 10.648 -4.043 1 74.56 98 ASN A C 1
ATOM 803 O O . ASN A 1 98 ? 4.363 11.539 -3.875 1 74.56 98 ASN A O 1
ATOM 807 N N . ILE A 1 99 ? 5.531 9.852 -3.141 1 78.88 99 ILE A N 1
ATOM 808 C CA . ILE A 1 99 ? 4.836 9.805 -1.859 1 78.88 99 ILE A CA 1
ATOM 809 C C . ILE A 1 99 ? 5.109 11.094 -1.079 1 78.88 99 ILE A C 1
ATOM 811 O O . ILE A 1 99 ? 4.215 11.625 -0.42 1 78.88 99 ILE A O 1
ATOM 815 N N . THR A 1 100 ? 6.312 11.547 -1.268 1 85.94 100 THR A N 1
ATOM 816 C CA . THR A 1 100 ? 6.695 12.688 -0.441 1 85.94 100 THR A CA 1
ATOM 817 C C . THR A 1 100 ? 6.441 13.992 -1.18 1 85.94 100 THR A C 1
ATOM 819 O O . THR A 1 100 ? 6.77 15.07 -0.676 1 85.94 100 THR A O 1
ATOM 822 N N . ASP A 1 101 ? 5.953 13.883 -2.398 1 87.06 101 ASP A N 1
ATOM 823 C CA . ASP A 1 101 ? 5.609 15.094 -3.145 1 87.06 101 ASP A CA 1
ATOM 824 C C . ASP A 1 101 ? 4.379 15.773 -2.555 1 87.06 101 ASP A C 1
ATOM 826 O O . ASP A 1 101 ? 3.254 15.305 -2.748 1 87.06 101 ASP A O 1
ATOM 830 N N . LYS A 1 102 ? 4.609 16.891 -1.974 1 89 102 LYS A N 1
ATOM 831 C CA . LYS A 1 102 ? 3.562 17.641 -1.294 1 89 102 LYS A CA 1
ATOM 832 C C . LYS A 1 102 ? 2.449 18.031 -2.264 1 89 102 LYS A C 1
ATOM 834 O O . LYS A 1 102 ? 1.288 18.156 -1.868 1 89 102 LYS A O 1
ATOM 839 N N . SER A 1 103 ? 2.746 18.25 -3.529 1 88.12 103 SER A N 1
ATOM 840 C CA . SER A 1 103 ? 1.811 18.75 -4.531 1 88.12 103 SER A CA 1
ATOM 841 C C . SER A 1 103 ? 0.678 17.766 -4.773 1 88.12 103 SER A C 1
ATOM 843 O O . SER A 1 103 ? -0.365 18.125 -5.32 1 88.12 103 SER A O 1
ATOM 845 N N . GLN A 1 104 ? 0.835 16.531 -4.332 1 88.06 104 GLN A N 1
ATOM 846 C CA . GLN A 1 104 ? -0.191 15.523 -4.578 1 88.06 104 GLN A CA 1
ATOM 847 C C . GLN A 1 104 ? -1.479 15.859 -3.83 1 88.06 104 GLN A C 1
ATOM 849 O O . GLN A 1 104 ? -2.551 15.352 -4.172 1 88.06 104 GLN A O 1
ATOM 854 N N . PHE A 1 105 ? -1.44 16.719 -2.873 1 93.56 105 PHE A N 1
ATOM 855 C CA . PHE A 1 105 ? -2.604 17.031 -2.053 1 93.56 105 PHE A CA 1
ATOM 856 C C . PHE A 1 105 ? -3.258 18.328 -2.516 1 93.56 105 PHE A C 1
ATOM 858 O O . PHE A 1 105 ? -4.316 18.703 -2.012 1 93.56 105 PHE A O 1
ATOM 865 N N . TYR A 1 106 ? -2.672 18.984 -3.479 1 91.56 106 TYR A N 1
ATOM 866 C CA . TYR A 1 106 ? -3.111 20.297 -3.928 1 91.56 106 TYR A CA 1
ATOM 867 C C . TYR A 1 106 ? -3.51 20.266 -5.398 1 91.56 106 TYR A C 1
ATOM 869 O O . TYR A 1 106 ? -2.969 19.484 -6.18 1 91.56 106 TYR A O 1
ATOM 877 N N . GLY A 1 107 ? -4.43 21.062 -5.723 1 83.62 107 GLY A N 1
ATOM 878 C CA . GLY A 1 107 ? -4.824 21.188 -7.117 1 83.62 107 GLY A CA 1
ATOM 879 C C . GLY A 1 107 ? -3.84 21.984 -7.949 1 83.62 107 GLY A C 1
ATOM 880 O O . GLY A 1 107 ? -2.938 22.625 -7.406 1 83.62 107 GLY A O 1
ATOM 881 N N . LEU A 1 108 ? -4.008 21.891 -9.172 1 83.81 108 LEU A N 1
ATOM 882 C CA . LEU A 1 108 ? -3.115 22.516 -10.133 1 83.81 108 LEU A CA 1
ATOM 883 C C . LEU A 1 108 ? -2.992 24.016 -9.867 1 83.81 108 LEU A C 1
ATOM 885 O O . LEU A 1 108 ? -1.924 24.594 -10.062 1 83.81 108 LEU A O 1
ATOM 889 N N . PHE A 1 109 ? -4.008 24.703 -9.336 1 86.25 109 PHE A N 1
ATOM 890 C CA . PHE A 1 109 ? -4.02 26.156 -9.172 1 86.25 109 PHE A CA 1
ATOM 891 C C . PHE A 1 109 ? -3.83 26.531 -7.707 1 86.25 109 PHE A C 1
ATOM 893 O O . PHE A 1 109 ? -3.885 27.719 -7.355 1 86.25 109 PHE A O 1
ATOM 900 N N . ASP A 1 110 ? -3.676 25.578 -6.832 1 87.62 110 ASP A N 1
ATOM 901 C CA . ASP A 1 110 ? -3.506 25.844 -5.406 1 87.62 110 ASP A CA 1
ATOM 902 C C . ASP A 1 110 ? -2.104 26.375 -5.105 1 87.62 110 ASP A C 1
ATOM 904 O O . ASP A 1 110 ? -1.133 25.969 -5.75 1 87.62 110 ASP A O 1
ATOM 908 N N . ASP A 1 111 ? -1.987 27.266 -4.16 1 89.5 111 ASP A N 1
ATOM 909 C CA . ASP A 1 111 ? -0.689 27.609 -3.588 1 89.5 111 ASP A CA 1
ATOM 910 C C . ASP A 1 111 ? -0.203 26.531 -2.627 1 89.5 111 ASP A C 1
ATOM 912 O O . ASP A 1 111 ? -0.936 26.125 -1.723 1 89.5 111 ASP A O 1
ATOM 916 N N . ILE A 1 112 ? 0.959 26.062 -2.9 1 91.75 112 ILE A N 1
ATOM 917 C CA . ILE A 1 112 ? 1.546 25.047 -2.025 1 91.75 112 ILE A CA 1
ATOM 918 C C . ILE A 1 112 ? 2.486 25.719 -1.02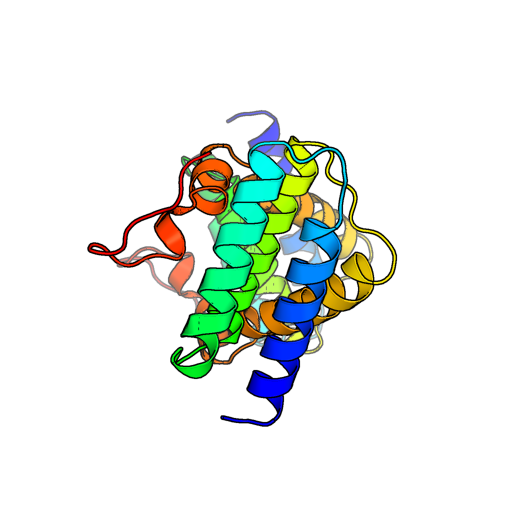4 1 91.75 112 ILE A C 1
ATOM 920 O O . ILE A 1 112 ? 3.475 26.344 -1.415 1 91.75 112 ILE A O 1
ATOM 924 N N . PRO A 1 113 ? 2.191 25.547 0.267 1 91.06 113 PRO A N 1
ATOM 925 C CA . PRO A 1 113 ? 3.076 26.156 1.26 1 91.06 113 PRO A CA 1
ATOM 926 C C . PRO A 1 113 ? 4.512 25.641 1.173 1 91.06 113 PRO A C 1
ATOM 928 O O . PRO A 1 113 ? 4.73 24.469 0.836 1 91.06 113 PRO A O 1
ATOM 931 N N . LYS A 1 114 ? 5.59 26.531 1.343 1 90.62 114 LYS A N 1
ATOM 932 C CA . LYS A 1 114 ? 7.008 26.172 1.306 1 90.62 114 LYS A CA 1
ATOM 933 C C . LYS A 1 114 ? 7.695 26.516 2.623 1 90.62 114 LYS A C 1
ATOM 935 O O . LYS A 1 114 ? 7.344 27.5 3.273 1 90.62 114 LYS A O 1
ATOM 940 N N . HIS A 1 115 ? 8.492 25.594 2.916 1 90.5 115 HIS A N 1
ATOM 941 C CA . HIS A 1 115 ? 9.281 25.828 4.121 1 90.5 115 HIS A CA 1
ATOM 942 C C . HIS A 1 115 ? 10.773 25.641 3.848 1 90.5 115 HIS A C 1
ATOM 944 O O . HIS A 1 115 ? 11.148 24.938 2.904 1 90.5 115 HIS A O 1
ATOM 950 N N . MET B 1 1 ? -22 15.484 6.02 1 66.38 1 MET B N 1
ATOM 951 C CA . MET B 1 1 ? -20.766 14.758 6.281 1 66.38 1 MET B CA 1
ATOM 952 C C . MET B 1 1 ? -21.031 13.5 7.098 1 66.38 1 MET B C 1
ATOM 954 O O . MET B 1 1 ? -21.781 13.531 8.078 1 66.38 1 MET B O 1
ATOM 958 N N . THR B 1 2 ? -20.641 12.281 6.637 1 80.12 2 THR B N 1
ATOM 959 C CA . THR B 1 2 ? -20.891 11.039 7.359 1 80.12 2 THR B CA 1
ATOM 960 C C . THR B 1 2 ? -20.109 11.008 8.672 1 80.12 2 THR B C 1
ATOM 962 O O . THR B 1 2 ? -19.156 11.766 8.844 1 80.12 2 THR B O 1
ATOM 965 N N . GLU B 1 3 ? -20.734 10.367 9.68 1 88.94 3 GLU B N 1
ATOM 966 C CA . GLU B 1 3 ? -20.094 10.195 10.977 1 88.94 3 GLU B CA 1
ATOM 967 C C . GLU B 1 3 ? -18.625 9.805 10.828 1 88.94 3 GLU B C 1
ATOM 969 O O . GLU B 1 3 ? -17.781 10.234 11.609 1 88.94 3 GLU B O 1
ATOM 974 N N . GLU B 1 4 ? -18.297 9.117 9.852 1 91.44 4 GLU B N 1
ATOM 975 C CA . GLU B 1 4 ? -16.922 8.672 9.633 1 91.44 4 GLU B CA 1
ATOM 976 C C . GLU B 1 4 ? -16.016 9.836 9.227 1 91.44 4 GLU B C 1
ATOM 978 O O . GLU B 1 4 ? -14.898 9.961 9.711 1 91.44 4 GLU B O 1
ATOM 983 N N . ILE B 1 5 ? -16.547 10.711 8.406 1 96.12 5 ILE B N 1
ATOM 984 C CA . ILE B 1 5 ? -15.789 11.875 7.953 1 96.12 5 ILE B CA 1
ATOM 985 C C . ILE B 1 5 ? -15.492 12.797 9.133 1 96.12 5 ILE B C 1
ATOM 987 O O . ILE B 1 5 ? -14.391 13.328 9.258 1 96.12 5 ILE B O 1
ATOM 991 N N . GLU B 1 6 ? -16.469 12.953 9.969 1 96.31 6 GLU B N 1
ATOM 992 C CA . GLU B 1 6 ? -16.281 13.781 11.148 1 96.31 6 GLU B CA 1
ATOM 993 C C . GLU B 1 6 ? -15.18 13.219 12.047 1 96.31 6 GLU B C 1
ATOM 995 O O . GLU B 1 6 ? -14.367 13.969 12.602 1 96.31 6 GLU B O 1
ATOM 1000 N N . THR B 1 7 ? -15.219 11.945 12.219 1 97.06 7 THR B N 1
ATOM 1001 C CA . THR B 1 7 ? -14.203 11.289 13.039 1 97.06 7 THR B CA 1
ATOM 1002 C C . THR B 1 7 ? -12.82 11.422 12.398 1 97.06 7 THR B C 1
ATOM 1004 O O . THR B 1 7 ? -11.828 11.656 13.094 1 97.06 7 THR B O 1
ATOM 1007 N N . ILE B 1 8 ? -12.789 11.242 11.078 1 97.44 8 ILE B N 1
ATOM 1008 C CA . ILE B 1 8 ? -11.539 11.43 10.344 1 97.44 8 ILE B CA 1
ATOM 1009 C C . ILE B 1 8 ? -11.016 12.844 10.57 1 97.44 8 ILE B C 1
ATOM 1011 O O . ILE B 1 8 ? -9.844 13.031 10.914 1 97.44 8 ILE B O 1
ATOM 1015 N N . LYS B 1 9 ? -11.852 13.82 10.438 1 97.75 9 LYS B N 1
ATOM 1016 C CA . LYS B 1 9 ? -11.461 15.219 10.609 1 97.75 9 LYS B CA 1
ATOM 1017 C C . LYS B 1 9 ? -10.969 15.477 12.031 1 97.75 9 LYS B C 1
ATOM 1019 O O . LYS B 1 9 ? -10.023 16.234 12.242 1 97.75 9 LYS B O 1
ATOM 1024 N N . LYS B 1 10 ? -11.617 14.883 12.953 1 97.88 10 LYS B N 1
ATOM 1025 C CA . LYS B 1 10 ? -11.203 15.016 14.352 1 97.88 10 LYS B CA 1
ATOM 1026 C C . LYS B 1 10 ? -9.773 14.508 14.547 1 97.88 10 LYS B C 1
ATOM 1028 O O . LYS B 1 10 ? -8.961 15.164 15.195 1 97.88 10 LYS B O 1
ATOM 1033 N N . HIS B 1 11 ? -9.453 13.375 13.992 1 98.19 11 HIS B N 1
AT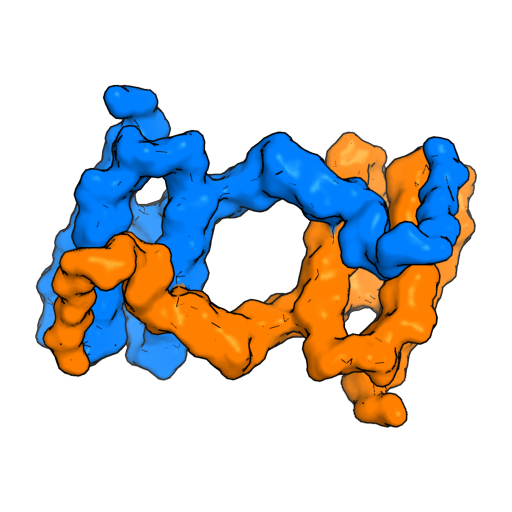OM 1034 C CA . HIS B 1 11 ? -8.125 12.797 14.148 1 98.19 11 HIS B CA 1
ATOM 1035 C C . HIS B 1 11 ? -7.078 13.586 13.375 1 98.19 11 HIS B C 1
ATOM 1037 O O . HIS B 1 11 ? -5.941 13.734 13.828 1 98.19 11 HIS B O 1
ATOM 1043 N N . ILE B 1 12 ? -7.438 14.102 12.203 1 98.5 12 ILE B N 1
ATOM 1044 C CA . ILE B 1 12 ? -6.523 14.961 11.461 1 98.5 12 ILE B CA 1
ATOM 1045 C C . ILE B 1 12 ? -6.215 16.219 12.281 1 98.5 12 ILE B C 1
ATOM 1047 O O . ILE B 1 12 ? -5.055 16.609 12.414 1 98.5 12 ILE B O 1
ATOM 1051 N N . HIS B 1 13 ? -7.277 16.797 12.797 1 97.75 13 HIS B N 1
ATOM 1052 C CA . HIS B 1 13 ? -7.152 18 13.602 1 97.75 13 HIS B CA 1
ATOM 1053 C C . HIS B 1 13 ? -6.281 17.75 14.836 1 97.75 13 HIS B C 1
ATOM 1055 O O . HIS B 1 13 ? -5.414 18.578 15.156 1 97.75 13 HIS B O 1
ATOM 1061 N N . GLN B 1 14 ? -6.484 16.703 15.5 1 97.44 14 GLN B N 1
ATOM 1062 C CA . GLN B 1 14 ? -5.715 16.359 16.688 1 97.44 14 GLN B CA 1
ATOM 1063 C C . GLN B 1 14 ? -4.238 16.156 16.359 1 97.44 14 GLN B C 1
ATOM 1065 O O . GLN B 1 14 ? -3.359 16.625 17.078 1 97.44 14 GLN B O 1
ATOM 1070 N N . LEU B 1 15 ? -3.98 15.438 15.281 1 97.75 15 LEU B N 1
ATOM 1071 C CA . LEU B 1 15 ? -2.605 15.188 14.859 1 97.75 15 LEU B CA 1
ATOM 1072 C C . LEU B 1 15 ? -1.905 16.5 14.5 1 97.75 15 LEU B C 1
ATOM 1074 O O . LEU B 1 15 ? -0.774 16.734 14.922 1 97.75 15 LEU B O 1
ATOM 1078 N N . TYR B 1 16 ? -2.627 17.312 13.758 1 97.44 16 TYR B N 1
ATOM 1079 C CA . TYR B 1 16 ? -2.098 18.625 13.398 1 97.44 16 TYR B CA 1
ATOM 1080 C C . TYR B 1 16 ? -1.729 19.438 14.633 1 97.44 16 TYR B C 1
ATOM 1082 O O . TYR B 1 16 ? -0.614 19.953 14.742 1 97.44 16 TYR B O 1
ATOM 1090 N N . ASN B 1 17 ? -2.666 19.531 15.562 1 96.44 17 ASN B N 1
ATOM 1091 C CA . ASN B 1 17 ? -2.461 20.328 16.766 1 96.44 17 ASN B CA 1
ATOM 1092 C C . ASN B 1 17 ? -1.31 19.797 17.609 1 96.44 17 ASN B C 1
ATOM 1094 O O . ASN B 1 17 ? -0.519 20.562 18.156 1 96.44 17 ASN B O 1
ATOM 1098 N N . SER B 1 18 ? -1.232 18.531 17.75 1 95.5 18 SER B N 1
ATOM 1099 C CA . SER B 1 18 ? -0.168 17.906 18.516 1 95.5 18 SER B CA 1
ATOM 1100 C C . SER B 1 18 ? 1.199 18.172 17.891 1 95.5 18 SER B C 1
ATOM 1102 O O . SER B 1 18 ? 2.15 18.516 18.609 1 95.5 18 SER B O 1
ATOM 1104 N N . LEU B 1 19 ? 1.318 18 16.578 1 95.88 19 LEU B N 1
ATOM 1105 C CA . LEU B 1 19 ? 2.586 18.219 15.891 1 95.88 19 LEU B CA 1
ATOM 1106 C C . LEU B 1 19 ? 2.992 19.688 15.93 1 95.88 19 LEU B C 1
ATOM 1108 O O . LEU B 1 19 ? 4.172 20 16.078 1 95.88 19 LEU B O 1
ATOM 1112 N N . MET B 1 20 ? 2.004 20.531 15.836 1 95.38 20 MET B N 1
ATOM 1113 C CA . MET B 1 20 ? 2.271 21.969 15.82 1 95.38 20 MET B CA 1
ATOM 1114 C C . MET B 1 20 ? 2.756 22.453 17.188 1 95.38 20 MET B C 1
ATOM 1116 O O . MET B 1 20 ? 3.357 23.516 17.297 1 95.38 20 MET B O 1
ATOM 1120 N N . LYS B 1 21 ? 2.547 21.672 18.188 1 94.06 21 LYS B N 1
ATOM 1121 C CA . LYS B 1 21 ? 2.973 22.031 19.531 1 94.06 21 LYS B CA 1
ATOM 1122 C C . LYS B 1 21 ? 4.441 21.703 19.75 1 94.06 21 LYS B C 1
ATOM 1124 O O . LYS B 1 21 ? 5.055 22.156 20.719 1 94.06 21 LYS B O 1
ATOM 1129 N N . LYS B 1 22 ? 4.961 20.906 18.859 1 91.62 22 LYS B N 1
ATOM 1130 C CA . LYS B 1 22 ? 6.363 20.547 19 1 91.62 22 LYS B CA 1
ATOM 1131 C C . LYS B 1 22 ? 7.266 21.766 18.906 1 91.62 22 LYS B C 1
ATOM 1133 O O . LYS B 1 22 ? 7.004 22.688 18.109 1 91.62 22 LYS B O 1
ATOM 1138 N N . GLU B 1 23 ? 8.406 21.828 19.688 1 89.94 23 GLU B N 1
ATOM 1139 C CA . GLU B 1 23 ? 9.289 22.984 19.766 1 89.94 23 GLU B CA 1
ATOM 1140 C C . GLU B 1 23 ? 10.211 23.062 18.547 1 89.94 23 GLU B C 1
ATOM 1142 O O . GLU B 1 23 ? 10.398 24.141 17.969 1 89.94 23 GLU B O 1
ATOM 1147 N N . ASN B 1 24 ? 10.922 22.016 18.188 1 87.12 24 ASN B N 1
ATOM 1148 C CA . ASN B 1 24 ? 11.844 21.984 17.062 1 87.12 24 ASN B CA 1
ATOM 1149 C C . ASN B 1 24 ? 11.156 21.484 15.789 1 87.12 24 ASN B C 1
ATOM 1151 O O . ASN B 1 24 ? 11.039 20.266 15.586 1 87.12 24 ASN B O 1
ATOM 1155 N N . LYS B 1 25 ? 10.648 22.531 15.078 1 91.62 25 LYS B N 1
ATOM 1156 C CA . LYS B 1 25 ? 9.961 22.156 13.844 1 91.62 25 LYS B CA 1
ATOM 1157 C C . LYS B 1 25 ? 10.867 22.328 12.633 1 91.62 25 LYS B C 1
ATOM 1159 O O . LYS B 1 25 ? 11.18 23.453 12.242 1 91.62 25 LYS B O 1
ATOM 1164 N N . ASN B 1 26 ? 11.312 21.219 12.195 1 93.81 26 ASN B N 1
ATOM 1165 C CA . ASN B 1 26 ? 12.055 21.281 10.945 1 93.81 26 ASN B CA 1
ATOM 1166 C C . ASN B 1 26 ? 11.117 21.375 9.742 1 93.81 26 ASN B C 1
ATOM 1168 O O . ASN B 1 26 ? 9.898 21.359 9.898 1 93.81 26 ASN B O 1
ATOM 1172 N N . SER B 1 27 ? 11.672 21.578 8.609 1 95.44 27 SER B N 1
ATOM 1173 C CA . SER B 1 27 ? 10.883 21.781 7.398 1 95.44 27 SER B CA 1
ATOM 1174 C C . SER B 1 27 ? 9.977 20.594 7.109 1 95.44 27 SER B C 1
ATOM 1176 O O . SER B 1 27 ? 8.844 20.766 6.652 1 95.44 27 SER B O 1
ATOM 1178 N N . ALA B 1 28 ? 10.43 19.391 7.367 1 94.5 28 ALA B N 1
ATOM 1179 C CA . ALA B 1 28 ? 9.641 18.188 7.125 1 94.5 28 ALA B CA 1
ATOM 1180 C C . ALA B 1 28 ? 8.383 18.172 7.996 1 94.5 28 ALA B C 1
ATOM 1182 O O . ALA B 1 28 ? 7.297 17.828 7.523 1 94.5 28 ALA B O 1
ATOM 1183 N N . LEU B 1 29 ? 8.539 18.531 9.211 1 96.62 29 LEU B N 1
ATOM 1184 C CA . LEU B 1 29 ? 7.41 18.578 10.133 1 96.62 29 LEU B CA 1
ATOM 1185 C C . LEU B 1 29 ? 6.391 19.625 9.68 1 96.62 29 LEU B C 1
ATOM 1187 O O . LEU B 1 29 ? 5.184 19.375 9.719 1 96.62 29 LEU B O 1
ATOM 1191 N N . LEU B 1 30 ? 6.883 20.766 9.266 1 97.5 30 LEU B N 1
ATOM 1192 C CA . LEU B 1 30 ? 6 21.812 8.781 1 97.5 30 LEU B CA 1
ATOM 1193 C C . LEU B 1 30 ? 5.273 21.375 7.512 1 97.5 30 LEU B C 1
ATOM 1195 O O . LEU B 1 30 ? 4.094 21.688 7.328 1 97.5 30 LEU B O 1
ATOM 1199 N N . ASP B 1 31 ? 5.953 20.656 6.668 1 97.25 31 ASP B N 1
ATOM 1200 C CA . ASP B 1 31 ? 5.332 20.109 5.465 1 97.25 31 ASP B CA 1
ATOM 1201 C C . ASP B 1 31 ? 4.219 19.125 5.82 1 97.25 31 ASP B C 1
ATOM 1203 O O . ASP B 1 31 ? 3.156 19.141 5.191 1 97.25 31 ASP B O 1
ATOM 1207 N N . ILE B 1 32 ? 4.438 18.266 6.773 1 97.38 32 ILE B N 1
ATOM 1208 C CA . ILE B 1 32 ? 3.414 17.344 7.242 1 97.38 32 ILE B CA 1
ATOM 1209 C C . ILE B 1 32 ? 2.199 18.125 7.742 1 97.38 32 ILE B C 1
ATOM 1211 O O . ILE B 1 32 ? 1.06 17.781 7.406 1 97.38 32 ILE B O 1
ATOM 1215 N N . CYS B 1 33 ? 2.393 19.188 8.477 1 97.94 33 CYS B N 1
ATOM 1216 C CA . CYS B 1 33 ? 1.303 20 9.016 1 97.94 33 CYS B CA 1
ATOM 1217 C C . CYS B 1 33 ? 0.513 20.672 7.898 1 97.94 33 CYS B C 1
ATOM 1219 O O . CYS B 1 33 ? -0.716 20.734 7.957 1 97.94 33 CYS B O 1
ATOM 1221 N N . ASP B 1 34 ? 1.224 21.156 6.891 1 97.81 34 ASP B N 1
ATOM 1222 C CA . ASP B 1 34 ? 0.531 21.719 5.734 1 97.81 34 ASP B CA 1
ATOM 1223 C C . ASP B 1 34 ? -0.439 20.703 5.129 1 97.81 34 ASP B C 1
ATOM 1225 O O . ASP B 1 34 ? -1.583 21.031 4.816 1 97.81 34 ASP B O 1
ATOM 1229 N N . VAL B 1 35 ? -0.002 19.453 4.977 1 97.88 35 VAL B N 1
ATOM 1230 C CA . VAL B 1 35 ? -0.782 18.422 4.316 1 97.88 35 VAL B CA 1
ATOM 1231 C C . VAL B 1 35 ? -1.943 17.984 5.211 1 97.88 35 VAL B C 1
ATOM 1233 O O . VAL B 1 35 ? -3.051 17.75 4.727 1 97.88 35 VAL B O 1
ATOM 1236 N N . LEU B 1 36 ? -1.683 17.875 6.48 1 98.38 36 LEU B N 1
ATOM 1237 C CA . LEU B 1 36 ? -2.764 17.609 7.422 1 98.38 36 LEU B CA 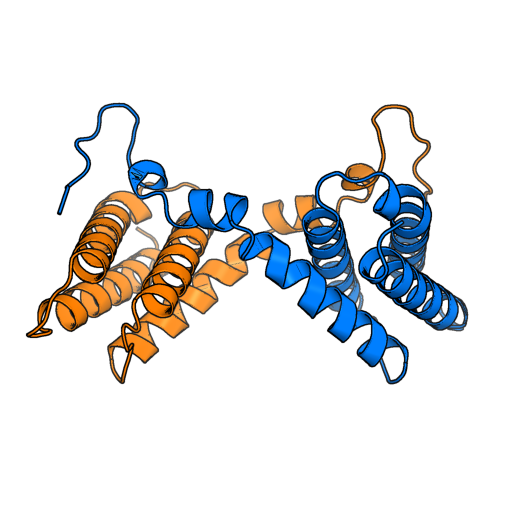1
ATOM 1238 C C . LEU B 1 36 ? -3.865 18.656 7.293 1 98.38 36 LEU B C 1
ATOM 1240 O O . LEU B 1 36 ? -5.043 18.312 7.184 1 98.38 36 LEU B O 1
ATOM 1244 N N . LEU B 1 37 ? -3.516 19.922 7.305 1 97.69 37 LEU B N 1
ATOM 1245 C CA . LEU B 1 37 ? -4.48 21.016 7.172 1 97.69 37 LEU B CA 1
ATOM 1246 C C . LEU B 1 37 ? -5.234 20.906 5.852 1 97.69 37 LEU B C 1
ATOM 1248 O O . LEU B 1 37 ? -6.461 21.062 5.816 1 97.69 37 LEU B O 1
ATOM 1252 N N . ARG B 1 38 ? -4.543 20.656 4.824 1 96.94 38 ARG B N 1
ATOM 1253 C CA . ARG B 1 38 ? -5.152 20.516 3.508 1 96.94 38 ARG B CA 1
ATOM 1254 C C . ARG B 1 38 ? -6.164 19.375 3.494 1 96.94 38 ARG B C 1
ATOM 1256 O O . ARG B 1 38 ? -7.289 19.531 3.02 1 96.94 38 ARG B O 1
ATOM 1263 N N . CYS B 1 39 ? -5.812 18.188 4.027 1 98.06 39 CYS B N 1
ATOM 1264 C CA . CYS B 1 39 ? -6.715 1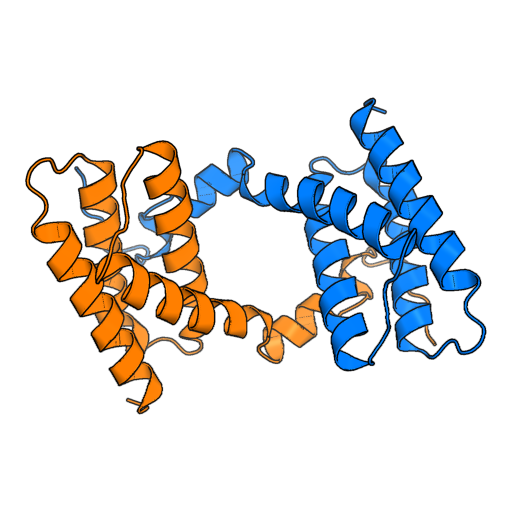7.047 4.062 1 98.06 39 CYS B CA 1
ATOM 1265 C C . CYS B 1 39 ? -7.941 17.344 4.918 1 98.06 39 CYS B C 1
ATOM 1267 O O . CYS B 1 39 ? -9.055 16.922 4.59 1 98.06 39 CYS B O 1
ATOM 1269 N N . TYR B 1 40 ? -7.738 18.062 6.016 1 97.75 40 TYR B N 1
ATOM 1270 C CA . TYR B 1 40 ? -8.852 18.484 6.855 1 97.75 40 TYR B CA 1
ATOM 1271 C C . TYR B 1 40 ? -9.859 19.297 6.051 1 97.75 40 TYR B C 1
ATOM 1273 O O . TYR B 1 40 ? -11.07 19.141 6.219 1 97.75 40 TYR B O 1
ATOM 1281 N N . GLN B 1 41 ? -9.406 20.094 5.188 1 96.56 41 GLN B N 1
ATOM 1282 C CA . GLN B 1 41 ? -10.242 21.016 4.43 1 96.56 41 GLN B CA 1
ATOM 1283 C C . GLN B 1 41 ? -11.008 20.297 3.328 1 96.56 41 GLN B C 1
ATOM 1285 O O . GLN B 1 41 ? -12.109 20.703 2.963 1 96.56 41 GLN B O 1
ATOM 1290 N N . ILE B 1 42 ? -10.43 19.188 2.857 1 95.12 42 ILE B N 1
ATOM 1291 C CA . ILE B 1 42 ? -10.984 18.719 1.594 1 95.12 42 ILE B CA 1
ATOM 1292 C C . ILE B 1 42 ? -11.594 17.328 1.782 1 95.12 42 ILE B C 1
ATOM 1294 O O . ILE B 1 42 ? -12.281 16.828 0.892 1 95.12 42 ILE B O 1
ATOM 1298 N N . VAL B 1 43 ? -11.367 16.641 2.869 1 96.31 43 VAL B N 1
ATOM 1299 C CA . VAL B 1 43 ? -11.695 15.219 3.025 1 96.31 43 VAL B CA 1
ATOM 1300 C C . VAL B 1 43 ? -13.203 15.023 2.871 1 96.31 43 VAL B C 1
ATOM 1302 O O . VAL B 1 43 ? -13.656 14 2.355 1 96.31 43 VAL B O 1
ATOM 1305 N N . ASP B 1 44 ? -14.016 16.031 3.264 1 94.56 44 ASP B N 1
ATOM 1306 C CA . ASP B 1 44 ? -15.469 15.891 3.197 1 94.56 44 ASP B CA 1
ATOM 1307 C C . ASP B 1 44 ? -15.977 16.094 1.77 1 94.56 44 ASP B C 1
ATOM 1309 O O . ASP B 1 44 ? -17.125 15.773 1.465 1 94.56 44 ASP B O 1
ATOM 1313 N N . GLN B 1 45 ? -15.086 16.469 0.903 1 93.62 45 GLN B N 1
ATOM 1314 C CA . GLN B 1 45 ? -15.445 16.688 -0.496 1 93.62 45 GLN B CA 1
ATOM 1315 C C . GLN B 1 45 ? -14.977 15.523 -1.364 1 93.62 45 GLN B C 1
ATOM 1317 O O . GLN B 1 45 ? -15.312 15.445 -2.547 1 93.62 45 GLN B O 1
ATOM 1322 N N . GLU B 1 46 ? -14.188 14.617 -0.821 1 90.12 46 GLU B N 1
ATOM 1323 C CA . GLU B 1 46 ? -13.609 13.508 -1.568 1 90.12 46 GLU B CA 1
ATOM 1324 C C . GLU B 1 46 ? -14.617 12.375 -1.748 1 90.12 46 GLU B C 1
ATOM 1326 O O . GLU B 1 46 ? -15.305 11.992 -0.798 1 90.12 46 GLU B O 1
ATOM 1331 N N . LYS B 1 47 ? -14.742 11.93 -3.014 1 84.75 47 LYS B N 1
ATOM 1332 C CA . LYS B 1 47 ? -15.57 10.766 -3.307 1 84.75 47 LYS B CA 1
ATOM 1333 C C . LYS B 1 47 ? -15.102 9.539 -2.527 1 84.75 47 LYS B C 1
ATOM 1335 O O . LYS B 1 47 ? -15.914 8.734 -2.072 1 84.75 47 LYS B O 1
ATOM 1340 N N . TYR B 1 48 ? -13.75 9.461 -2.369 1 84.31 48 TYR B N 1
ATOM 1341 C CA . TYR B 1 48 ? -13.133 8.344 -1.67 1 84.31 48 TYR B CA 1
ATOM 1342 C C . TYR B 1 48 ? -12.164 8.836 -0.599 1 84.31 48 TYR B C 1
ATOM 1344 O O . TYR B 1 48 ? -10.945 8.781 -0.781 1 84.31 48 TYR B O 1
ATOM 1352 N N . PRO B 1 49 ? -12.711 9.203 0.546 1 92.06 49 PRO B N 1
ATOM 1353 C CA . PRO B 1 49 ? -11.867 9.766 1.603 1 92.06 49 PRO B CA 1
ATOM 1354 C C . PRO B 1 49 ? -10.773 8.812 2.061 1 92.06 49 PRO B C 1
ATOM 1356 O O . PRO B 1 49 ? -9.68 9.25 2.439 1 92.06 49 PRO B O 1
ATOM 1359 N N . GLU B 1 50 ? -11.047 7.535 1.96 1 88.94 50 GLU B N 1
ATOM 1360 C CA . GLU B 1 50 ? -10.07 6.547 2.402 1 88.94 50 GLU B CA 1
ATOM 1361 C C . GLU B 1 50 ? -8.797 6.609 1.561 1 88.94 50 GLU B C 1
ATOM 1363 O O . GLU B 1 50 ? -7.699 6.371 2.066 1 88.94 50 GLU B O 1
ATOM 1368 N N . ARG B 1 51 ? -8.914 6.891 0.279 1 83.69 51 ARG B N 1
ATOM 1369 C CA . ARG B 1 51 ? -7.754 7.008 -0.6 1 83.69 51 ARG B CA 1
ATOM 1370 C C . ARG B 1 51 ? -6.902 8.211 -0.225 1 83.69 51 ARG B C 1
ATOM 1372 O O . ARG B 1 51 ? -5.672 8.133 -0.22 1 83.69 51 ARG B O 1
ATOM 1379 N N . LEU B 1 52 ? -7.613 9.359 0.054 1 91.5 52 LEU B N 1
ATOM 1380 C CA . LEU B 1 52 ? -6.902 10.555 0.512 1 91.5 52 LEU B CA 1
ATOM 1381 C C . LEU B 1 52 ? -6.141 10.266 1.802 1 91.5 52 LEU B C 1
ATOM 1383 O O . LEU B 1 52 ? -4.977 10.641 1.936 1 91.5 52 LEU B O 1
ATOM 1387 N N . ILE B 1 53 ? -6.785 9.562 2.701 1 95.19 53 ILE B N 1
ATOM 1388 C CA . ILE B 1 53 ? -6.199 9.297 4.008 1 95.19 53 ILE B CA 1
ATOM 1389 C C . ILE B 1 53 ? -5.047 8.305 3.867 1 95.19 53 ILE B C 1
ATOM 1391 O O . ILE B 1 53 ? -4.047 8.398 4.582 1 95.19 53 ILE B O 1
ATOM 1395 N N . ASN B 1 54 ? -5.18 7.367 2.926 1 87.25 54 ASN B N 1
ATOM 1396 C CA . ASN B 1 54 ? -4.074 6.453 2.648 1 87.25 54 ASN B CA 1
ATOM 1397 C C . ASN B 1 54 ? -2.822 7.207 2.209 1 87.25 54 ASN B C 1
ATOM 1399 O O . ASN B 1 54 ? -1.73 6.953 2.721 1 87.25 54 ASN B O 1
ATOM 1403 N N . ARG B 1 55 ? -3 8.195 1.304 1 88.56 55 ARG B N 1
ATOM 1404 C CA . ARG B 1 55 ? -1.876 8.992 0.828 1 88.56 55 ARG B CA 1
ATOM 1405 C C . ARG B 1 55 ? -1.306 9.859 1.947 1 88.56 55 ARG B C 1
ATOM 1407 O O . ARG B 1 55 ? -0.088 10.016 2.057 1 88.56 55 ARG B O 1
ATOM 1414 N N . LEU B 1 56 ? -2.182 10.406 2.744 1 95.88 56 LEU B N 1
ATOM 1415 C CA . LEU B 1 56 ? -1.754 11.219 3.877 1 95.88 56 LEU B CA 1
ATOM 1416 C C . LEU B 1 56 ? -0.874 10.406 4.824 1 95.88 56 LEU B C 1
ATOM 1418 O O . LEU B 1 56 ? 0.219 10.852 5.191 1 95.88 56 LEU B O 1
ATOM 1422 N N . VAL B 1 57 ? -1.313 9.227 5.145 1 93.94 57 VAL B N 1
ATOM 1423 C CA . VAL B 1 57 ? -0.608 8.383 6.105 1 93.94 57 VAL B CA 1
ATOM 1424 C C . VAL B 1 57 ? 0.752 7.98 5.539 1 93.94 57 VAL B C 1
ATOM 1426 O O . VAL B 1 57 ? 1.767 8.047 6.238 1 93.94 57 VAL B O 1
ATOM 1429 N N . ASN B 1 58 ? 0.79 7.621 4.285 1 85.56 58 ASN B N 1
ATOM 1430 C CA . ASN B 1 58 ? 2.053 7.273 3.645 1 85.56 58 ASN B CA 1
ATOM 1431 C C . ASN B 1 58 ? 3.016 8.453 3.627 1 85.56 58 ASN B C 1
ATOM 1433 O O . ASN B 1 58 ? 4.211 8.297 3.883 1 85.56 58 ASN B O 1
ATOM 1437 N N . TYR B 1 59 ? 2.498 9.609 3.322 1 91.5 59 TYR B N 1
ATOM 1438 C CA . TYR B 1 59 ? 3.281 10.836 3.311 1 91.5 59 TYR B CA 1
ATOM 1439 C C . TYR B 1 59 ? 3.932 11.086 4.668 1 91.5 59 TYR B C 1
ATOM 1441 O O . TYR B 1 59 ? 5.133 11.352 4.746 1 91.5 59 TYR B O 1
ATOM 1449 N N . ILE B 1 60 ? 3.174 10.977 5.746 1 94.62 60 ILE B N 1
ATOM 1450 C CA . ILE B 1 60 ? 3.643 11.219 7.105 1 94.62 60 ILE B CA 1
ATOM 1451 C C . ILE B 1 60 ? 4.699 10.188 7.48 1 94.62 60 ILE B C 1
ATOM 1453 O O . ILE B 1 60 ? 5.758 10.531 8.016 1 94.62 60 ILE B O 1
ATOM 1457 N N . TYR B 1 61 ? 4.438 8.961 7.105 1 86.75 61 TYR B N 1
ATOM 1458 C CA . TYR B 1 61 ? 5.344 7.887 7.5 1 86.75 61 TYR B CA 1
ATOM 1459 C C . TYR B 1 61 ? 6.688 8.023 6.793 1 86.75 61 TYR B C 1
ATOM 1461 O O . TYR B 1 61 ? 7.742 7.906 7.418 1 86.75 61 TYR B O 1
ATOM 1469 N N . VAL B 1 62 ? 6.645 8.305 5.578 1 84.19 62 VAL B N 1
ATOM 1470 C CA . VAL B 1 62 ? 7.891 8.375 4.816 1 84.19 62 VAL B CA 1
ATOM 1471 C C . VAL B 1 62 ? 8.695 9.594 5.254 1 84.19 62 VAL B C 1
ATOM 1473 O O . VAL B 1 62 ? 9.883 9.477 5.574 1 84.19 62 VAL B O 1
ATOM 1476 N N . LEU B 1 63 ? 8.031 10.805 5.344 1 89.31 63 LEU B N 1
ATOM 1477 C CA . LEU B 1 63 ? 8.742 12.016 5.754 1 89.31 63 LEU B CA 1
ATOM 1478 C C . LEU B 1 63 ? 9.18 11.914 7.211 1 89.31 63 LEU B C 1
ATOM 1480 O O . LEU B 1 63 ? 10.273 12.359 7.562 1 89.31 63 LEU B O 1
ATOM 1484 N N . GLY B 1 64 ? 8.242 11.383 8.016 1 89.81 64 GLY B N 1
ATOM 1485 C CA . GLY B 1 64 ? 8.586 11.211 9.422 1 89.81 64 GLY B CA 1
ATOM 1486 C C . GLY B 1 64 ? 9.812 10.328 9.625 1 89.81 64 GLY B C 1
ATOM 1487 O O . GLY B 1 64 ? 10.711 10.688 10.391 1 89.81 64 GLY B O 1
ATOM 1488 N N . HIS B 1 65 ? 9.797 9.219 8.93 1 83 65 HIS B N 1
ATOM 1489 C CA . HIS B 1 65 ? 10.914 8.289 9.008 1 83 65 HIS B CA 1
ATOM 1490 C C . HIS B 1 65 ? 12.203 8.93 8.508 1 83 65 HIS B C 1
ATOM 1492 O O . HIS B 1 65 ? 13.234 8.883 9.188 1 83 65 HIS B O 1
ATOM 1498 N N . ASP B 1 66 ? 12.172 9.57 7.414 1 80.88 66 ASP B N 1
ATOM 1499 C CA . ASP B 1 66 ? 13.352 10.156 6.777 1 80.88 66 ASP B CA 1
ATOM 1500 C C . ASP B 1 66 ? 13.945 11.266 7.641 1 80.88 66 ASP B C 1
ATOM 1502 O O . ASP B 1 66 ? 15.141 11.531 7.574 1 80.88 66 ASP B O 1
ATOM 1506 N N . ASN B 1 67 ? 13.078 11.867 8.398 1 88.12 67 ASN B N 1
ATOM 1507 C CA . ASN B 1 67 ? 13.516 13.047 9.133 1 88.12 67 ASN B CA 1
ATOM 1508 C C . ASN B 1 67 ? 13.492 12.812 10.641 1 88.12 67 ASN B C 1
ATOM 1510 O O . ASN B 1 67 ? 13.547 13.766 11.422 1 88.12 67 ASN B O 1
ATOM 1514 N N . HIS B 1 68 ? 13.328 11.516 11.016 1 87.31 68 HIS B N 1
ATOM 1515 C CA . HIS B 1 68 ? 13.398 11.086 12.406 1 87.31 68 HIS B CA 1
ATOM 1516 C C . HIS B 1 68 ? 12.406 11.859 13.273 1 87.31 68 HIS B C 1
ATOM 1518 O O . HIS B 1 68 ? 12.766 12.359 14.344 1 87.31 68 HIS B O 1
ATOM 1524 N N . ILE B 1 69 ? 11.211 12.047 12.688 1 90.56 69 ILE B N 1
ATOM 1525 C CA . ILE B 1 69 ? 10.117 12.656 13.445 1 90.56 69 ILE B CA 1
ATOM 1526 C C . ILE B 1 69 ? 9.398 11.594 14.266 1 90.56 69 ILE B C 1
ATOM 1528 O O . ILE B 1 69 ? 8.906 10.602 13.711 1 90.56 69 ILE B O 1
ATOM 1532 N N . GLY B 1 70 ? 9.328 11.812 15.57 1 88.19 70 GLY B N 1
ATOM 1533 C CA . GLY B 1 70 ? 8.641 10.875 16.438 1 88.19 70 GLY B CA 1
ATOM 1534 C C . GLY B 1 70 ? 7.164 11.172 16.594 1 88.19 70 GLY B C 1
ATOM 1535 O O . GLY B 1 70 ? 6.773 12.328 16.781 1 88.19 70 GLY B O 1
ATOM 1536 N N . PHE B 1 71 ? 6.348 10.188 16.391 1 91.25 71 PHE B N 1
ATOM 1537 C CA . PHE B 1 71 ? 4.914 10.25 16.656 1 91.25 71 PHE B CA 1
ATOM 1538 C C . PHE B 1 71 ? 4.566 9.477 17.922 1 91.25 71 PHE B C 1
ATOM 1540 O O . PHE B 1 71 ? 4.562 8.242 17.922 1 91.25 71 PHE B O 1
ATOM 1547 N N . TYR B 1 72 ? 4.285 10.227 18.922 1 86.31 72 TYR B N 1
ATOM 1548 C CA . TYR B 1 72 ? 4.07 9.578 20.219 1 86.31 72 TYR B CA 1
ATOM 1549 C C . TYR B 1 72 ? 2.689 9.922 20.781 1 86.31 72 TYR B C 1
ATOM 1551 O O . TYR B 1 72 ? 2.055 10.875 20.328 1 86.31 72 TYR B O 1
ATOM 1559 N N . ASP B 1 73 ? 2.199 9.055 21.641 1 88.31 73 ASP B N 1
ATOM 1560 C CA . ASP B 1 73 ? 0.985 9.242 22.422 1 88.31 73 ASP B CA 1
ATOM 1561 C C . ASP B 1 73 ? -0.195 9.617 21.531 1 88.31 73 ASP B C 1
ATOM 1563 O O . ASP B 1 73 ? -0.577 8.859 20.641 1 88.31 73 ASP B O 1
ATOM 1567 N N . ASP B 1 74 ? -0.639 10.906 21.703 1 85.31 74 ASP B N 1
ATOM 1568 C CA . ASP B 1 74 ? -1.819 11.352 20.969 1 85.31 74 ASP B CA 1
ATOM 1569 C C . ASP B 1 74 ? -1.582 11.289 19.453 1 85.31 74 ASP B C 1
ATOM 1571 O O . ASP B 1 74 ? -2.488 10.953 18.688 1 85.31 74 ASP B O 1
ATOM 1575 N N . ASP B 1 75 ? -0.296 11.555 19.062 1 91 75 ASP B N 1
ATOM 1576 C CA . ASP B 1 75 ? 0.057 11.453 17.656 1 91 75 ASP B CA 1
ATOM 1577 C C . ASP B 1 75 ? -0.161 10.039 17.125 1 91 75 ASP B C 1
ATOM 1579 O O . ASP B 1 75 ? -0.787 9.844 16.094 1 91 75 ASP B O 1
ATOM 1583 N N . ALA B 1 76 ? 0.243 9.156 18 1 90.31 76 ALA B N 1
ATOM 1584 C CA . ALA B 1 76 ? 0.219 7.754 17.578 1 90.31 76 ALA B CA 1
ATOM 1585 C C . ALA B 1 76 ? -1.214 7.242 17.469 1 90.31 76 ALA B C 1
ATOM 1587 O O . ALA B 1 76 ? -1.528 6.457 16.562 1 90.31 76 ALA B O 1
ATOM 1588 N N . VAL B 1 77 ? -2.066 7.648 18.375 1 92.19 77 VAL B N 1
ATOM 1589 C CA . VAL B 1 77 ? -3.459 7.219 18.375 1 92.19 77 VAL B CA 1
ATOM 1590 C C . VAL B 1 77 ? -4.148 7.711 17.094 1 92.19 77 VAL B C 1
ATOM 1592 O O . VAL B 1 77 ? -4.809 6.938 16.406 1 92.19 77 VAL B O 1
ATOM 1595 N N . SER B 1 78 ? -4.008 9.008 16.812 1 96.69 78 SER B N 1
ATOM 1596 C CA . SER B 1 78 ? -4.625 9.586 15.617 1 96.69 78 SER B CA 1
ATOM 1597 C C . SER B 1 78 ? -4.047 8.984 14.344 1 96.69 78 SER B C 1
ATOM 1599 O O . SER B 1 78 ? -4.785 8.656 13.414 1 96.69 78 SER B O 1
ATOM 1601 N N . LEU B 1 79 ? -2.73 8.766 14.305 1 94.56 79 LEU B N 1
ATOM 1602 C CA . LEU B 1 79 ? -2.072 8.195 13.141 1 94.56 79 LEU B CA 1
ATOM 1603 C C . LEU B 1 79 ? -2.518 6.754 12.914 1 94.56 79 LEU B C 1
ATOM 1605 O O . LEU B 1 79 ? -2.725 6.336 11.773 1 94.56 79 LEU B O 1
ATOM 1609 N N . ARG B 1 80 ? -2.709 6.008 13.953 1 91.31 80 ARG B N 1
ATOM 1610 C CA . ARG B 1 80 ? -3.178 4.629 13.859 1 91.31 80 ARG B CA 1
ATOM 1611 C C . ARG B 1 80 ? -4.594 4.574 13.297 1 91.31 80 ARG B C 1
ATOM 1613 O O . ARG B 1 80 ? -4.898 3.738 12.445 1 91.31 80 ARG B O 1
ATOM 1620 N N . TYR B 1 81 ? -5.465 5.441 13.867 1 94.62 81 TYR B N 1
ATOM 1621 C CA . TYR B 1 81 ? -6.828 5.488 13.352 1 94.62 81 TYR B CA 1
ATOM 1622 C C . TYR B 1 81 ? -6.832 5.793 11.859 1 94.62 81 TYR B C 1
ATOM 1624 O O . TYR B 1 81 ? -7.508 5.109 11.086 1 94.62 81 TYR B O 1
ATOM 1632 N N . LEU B 1 82 ? -6.125 6.82 11.469 1 96.56 82 LEU B N 1
ATOM 1633 C CA . LEU B 1 82 ? -6.07 7.223 10.062 1 96.56 82 LEU B CA 1
ATOM 1634 C C . LEU B 1 82 ? -5.473 6.117 9.203 1 96.56 82 LEU B C 1
ATOM 1636 O O . LEU B 1 82 ? -5.918 5.895 8.078 1 96.56 82 LEU B O 1
ATOM 1640 N N . ALA B 1 83 ? -4.438 5.438 9.742 1 89.5 83 ALA B N 1
ATOM 1641 C CA . ALA B 1 83 ? -3.85 4.305 9.031 1 89.5 83 ALA B CA 1
ATOM 1642 C C . ALA B 1 83 ? -4.895 3.227 8.758 1 89.5 83 ALA B C 1
ATOM 1644 O O . ALA B 1 83 ? -4.953 2.672 7.66 1 89.5 83 ALA B O 1
ATOM 1645 N N . ASN B 1 84 ? -5.703 2.965 9.742 1 86.31 84 ASN B N 1
ATOM 1646 C CA . ASN B 1 84 ? -6.766 1.979 9.578 1 86.31 84 ASN B CA 1
ATOM 1647 C C . ASN B 1 84 ? -7.785 2.418 8.531 1 86.31 84 ASN B C 1
ATOM 1649 O O . ASN B 1 84 ? -8.281 1.598 7.758 1 86.31 84 ASN B O 1
ATOM 1653 N N . VAL B 1 85 ? -8.148 3.699 8.531 1 89.25 85 VAL B N 1
ATOM 1654 C CA . VAL B 1 85 ? -9.047 4.238 7.516 1 89.25 85 VAL B CA 1
ATOM 1655 C C . VAL B 1 85 ? -8.422 4.059 6.133 1 89.25 85 VAL B C 1
ATOM 1657 O O . VAL B 1 85 ? -9.086 3.578 5.207 1 89.25 85 VAL B O 1
ATOM 1660 N N . GLY B 1 86 ? -7.16 4.453 6.016 1 87.5 86 GLY B N 1
ATOM 1661 C CA . GLY B 1 86 ? -6.461 4.379 4.746 1 87.5 86 GLY B CA 1
ATOM 1662 C C . GLY B 1 86 ? -6.355 2.967 4.203 1 87.5 86 GLY B C 1
ATOM 1663 O O . GLY B 1 86 ? -6.422 2.756 2.988 1 87.5 86 GLY B O 1
ATOM 1664 N N . LYS B 1 87 ? -6.246 2.029 5.051 1 76.5 87 LYS B N 1
ATOM 1665 C CA . LYS B 1 87 ? -6.121 0.626 4.668 1 76.5 87 LYS B CA 1
ATOM 1666 C C . LYS B 1 87 ? -7.391 0.125 3.986 1 76.5 87 LYS B C 1
ATOM 1668 O O . LYS B 1 87 ? -7.34 -0.795 3.168 1 76.5 87 LYS B O 1
ATOM 1673 N N . ARG B 1 88 ? -8.508 0.778 4.309 1 75.5 88 ARG B N 1
ATOM 1674 C CA . ARG B 1 88 ? -9.766 0.365 3.699 1 75.5 88 ARG B CA 1
ATOM 1675 C C . ARG B 1 88 ? -9.812 0.75 2.225 1 75.5 88 ARG B C 1
ATOM 1677 O O . ARG B 1 88 ? -10.625 0.219 1.465 1 75.5 88 ARG B O 1
ATOM 1684 N N . ALA B 1 89 ? -9.148 1.899 1.893 1 70.38 89 ALA B N 1
ATOM 1685 C CA . ALA B 1 89 ? -9.07 2.273 0.483 1 70.38 89 ALA B CA 1
ATOM 1686 C C . ALA B 1 89 ? -8.695 1.076 -0.384 1 70.38 89 ALA B C 1
ATOM 1688 O O . ALA B 1 89 ? -9.195 0.93 -1.503 1 70.38 89 ALA B O 1
ATOM 1689 N N . GLY B 1 90 ? -7.723 0.365 0.162 1 58.12 90 GLY B N 1
ATOM 1690 C CA . GLY B 1 90 ? -7.309 -0.84 -0.54 1 58.12 90 GLY B CA 1
ATOM 1691 C C . GLY B 1 90 ? -8.367 -1.925 -0.54 1 58.12 90 GLY B C 1
ATOM 1692 O O . GLY B 1 90 ? -8.453 -2.721 -1.479 1 58.12 90 GLY B O 1
ATOM 1693 N N . ILE B 1 91 ? -9.156 -1.791 0.506 1 55.94 91 ILE B N 1
ATOM 1694 C CA . ILE B 1 91 ? -10.141 -2.854 0.682 1 55.94 91 ILE B CA 1
ATOM 1695 C C . ILE B 1 91 ? -11.422 -2.502 -0.072 1 55.94 91 ILE B C 1
ATOM 1697 O O . ILE B 1 91 ? -12.188 -3.389 -0.454 1 55.94 91 ILE B O 1
ATOM 1701 N N . ASN B 1 92 ? -11.422 -1.233 -0.218 1 59 92 ASN B N 1
ATOM 1702 C CA . ASN B 1 92 ? -12.68 -0.883 -0.867 1 59 92 ASN B CA 1
ATOM 1703 C C . ASN B 1 92 ? -12.867 -1.646 -2.176 1 59 92 ASN B C 1
ATOM 1705 O O . ASN B 1 92 ? -11.898 -2.117 -2.77 1 59 92 ASN B O 1
ATOM 1709 N N . GLY B 1 93 ? -14.031 -1.856 -2.342 1 57.78 93 GLY B N 1
ATOM 1710 C CA . GLY B 1 93 ? -14.461 -2.691 -3.453 1 57.78 93 GLY B CA 1
ATOM 1711 C C . GLY B 1 93 ? -13.758 -2.363 -4.754 1 57.78 93 GLY B C 1
ATOM 1712 O O . GLY B 1 93 ? -13.336 -3.264 -5.484 1 57.78 93 GLY B O 1
ATOM 1713 N N . VAL B 1 94 ? -13.672 -1.048 -4.914 1 54.44 94 VAL B N 1
ATOM 1714 C CA . VAL B 1 94 ? -13.016 -0.681 -6.164 1 54.44 94 VAL B CA 1
ATOM 1715 C C . VAL B 1 94 ? -11.547 -1.085 -6.117 1 54.44 94 VAL B C 1
ATOM 1717 O O . VAL B 1 94 ? -11.016 -1.649 -7.078 1 54.44 94 VAL B O 1
ATOM 1720 N N . TYR B 1 95 ? -10.945 -0.794 -5.035 1 59.97 95 TYR B N 1
ATOM 1721 C CA . TYR B 1 95 ? -9.547 -1.175 -4.848 1 59.97 95 TYR B CA 1
ATOM 1722 C C . TYR B 1 95 ? -9.391 -2.691 -4.871 1 59.97 95 TYR B C 1
ATOM 1724 O O . TYR B 1 95 ? -8.5 -3.219 -5.543 1 59.97 95 TYR B O 1
ATOM 1732 N N . ARG B 1 96 ? -10.328 -3.137 -4.246 1 68 96 ARG B N 1
ATOM 1733 C CA . ARG B 1 96 ? -10.312 -4.598 -4.215 1 68 96 ARG B CA 1
ATOM 1734 C C . ARG B 1 96 ? -10.484 -5.176 -5.613 1 68 96 ARG B C 1
ATOM 1736 O O . ARG B 1 96 ? -9.797 -6.133 -5.984 1 68 96 ARG B O 1
ATOM 1743 N N . ALA B 1 97 ? -11.414 -4.508 -6.32 1 71.56 97 ALA B N 1
ATOM 1744 C CA . ALA B 1 97 ? -11.664 -4.988 -7.68 1 71.56 97 ALA B CA 1
ATOM 1745 C C . ALA B 1 97 ? -10.414 -4.867 -8.539 1 71.56 97 ALA B C 1
ATOM 1747 O O . ALA B 1 97 ? -10.125 -5.75 -9.359 1 71.56 97 ALA B O 1
ATOM 1748 N N . ASN B 1 98 ? -9.695 -3.832 -8.305 1 74.38 98 ASN B N 1
ATOM 1749 C CA . ASN B 1 98 ? -8.477 -3.623 -9.078 1 74.38 98 ASN B CA 1
ATOM 1750 C C . ASN B 1 98 ? -7.359 -4.559 -8.625 1 74.38 98 ASN B C 1
ATOM 1752 O O . ASN B 1 98 ? -6.664 -5.148 -9.461 1 74.38 98 ASN B O 1
ATOM 1756 N N . ILE B 1 99 ? -7.254 -4.77 -7.402 1 79.19 99 ILE B N 1
ATOM 1757 C CA . ILE B 1 99 ? -6.191 -5.59 -6.84 1 79.19 99 ILE B CA 1
ATOM 1758 C C . ILE B 1 99 ? -6.391 -7.047 -7.242 1 79.19 99 ILE B C 1
ATOM 1760 O O . ILE B 1 99 ? -5.426 -7.758 -7.535 1 79.19 99 ILE B O 1
ATOM 1764 N N . THR B 1 100 ? -7.648 -7.379 -7.309 1 86.12 100 THR B N 1
ATOM 1765 C CA . THR B 1 100 ? -7.914 -8.789 -7.547 1 86.12 100 THR B CA 1
ATOM 1766 C C . THR B 1 100 ? -8.117 -9.062 -9.031 1 86.12 100 THR B C 1
ATOM 1768 O O . THR B 1 100 ? -8.438 -10.18 -9.43 1 86.12 100 THR B O 1
ATOM 1771 N N . ASP B 1 101 ? -8.055 -8.023 -9.836 1 87.06 101 ASP B N 1
ATOM 1772 C CA . ASP B 1 101 ? -8.156 -8.203 -11.281 1 87.06 101 ASP B CA 1
ATOM 1773 C C . ASP B 1 101 ? -6.922 -8.906 -11.836 1 87.06 101 ASP B C 1
ATOM 1775 O O . ASP B 1 101 ? -5.859 -8.297 -11.961 1 87.06 101 ASP B O 1
ATOM 1779 N N . LYS B 1 102 ? -7.125 -10.086 -12.25 1 88.94 102 LYS B N 1
ATOM 1780 C CA . LYS B 1 102 ? -6.047 -10.93 -12.758 1 88.94 102 LYS B CA 1
ATOM 1781 C C . LYS B 1 102 ? -5.375 -10.305 -13.977 1 88.94 102 LYS B C 1
ATOM 1783 O O . LYS B 1 102 ? -4.18 -10.508 -14.203 1 88.94 102 LYS B O 1
ATOM 1788 N N . SER B 1 103 ? -6.09 -9.531 -14.766 1 88.56 103 SER B N 1
ATOM 1789 C CA . SER B 1 103 ? -5.609 -8.977 -16.016 1 88.56 103 SER B CA 1
ATOM 1790 C C . SER B 1 103 ? -4.469 -7.984 -15.789 1 88.56 103 SER B C 1
ATOM 1792 O O . SER B 1 103 ? -3.717 -7.668 -16.719 1 88.56 103 SER B O 1
ATOM 1794 N N . GLN B 1 104 ? -4.289 -7.539 -14.57 1 87.81 104 GLN B N 1
ATOM 1795 C CA . GLN B 1 104 ? -3.246 -6.555 -14.289 1 87.81 104 GLN B CA 1
ATOM 1796 C C . GLN B 1 104 ? -1.857 -7.145 -14.508 1 87.81 104 GLN B C 1
ATOM 1798 O O . GLN B 1 104 ? -0.883 -6.41 -14.68 1 87.81 104 GLN B O 1
ATOM 1803 N N . PHE B 1 105 ? -1.721 -8.414 -14.586 1 93.69 105 PHE B N 1
ATOM 1804 C CA . PHE B 1 105 ? -0.422 -9.07 -14.711 1 93.69 105 PHE B CA 1
ATOM 1805 C C . PHE B 1 105 ? -0.155 -9.469 -16.156 1 93.69 105 PHE B C 1
ATOM 1807 O O . PHE B 1 105 ? 0.936 -9.945 -16.484 1 93.69 105 PHE B O 1
ATOM 1814 N N . TYR B 1 106 ? -1.116 -9.273 -17.016 1 91.88 106 TYR B N 1
ATOM 1815 C CA . TYR B 1 106 ? -1.046 -9.727 -18.406 1 91.88 106 TYR B CA 1
ATOM 1816 C C . TYR B 1 106 ? -1.129 -8.555 -19.375 1 91.88 106 TYR B C 1
ATOM 1818 O O . TYR B 1 106 ? -1.759 -7.535 -19.062 1 91.88 106 TYR B O 1
ATOM 1826 N N . GLY B 1 107 ? -0.495 -8.695 -20.422 1 84.44 107 GLY B N 1
ATOM 1827 C CA . GLY B 1 107 ? -0.581 -7.68 -21.469 1 84.44 107 GLY B CA 1
ATOM 1828 C C . GLY B 1 107 ? -1.886 -7.727 -22.234 1 84.44 107 GLY B C 1
ATOM 1829 O O . GLY B 1 107 ? -2.654 -8.68 -22.109 1 84.44 107 GLY B O 1
ATOM 1830 N N . LEU B 1 108 ? -2.104 -6.738 -22.938 1 83.81 108 LEU B N 1
ATOM 1831 C CA . LEU B 1 108 ? -3.338 -6.555 -23.688 1 83.81 108 LEU B CA 1
ATOM 1832 C C . LEU B 1 108 ? -3.6 -7.746 -24.609 1 83.81 108 LEU B C 1
ATOM 1834 O O . LEU B 1 108 ? -4.75 -8.141 -24.812 1 83.81 108 LEU B O 1
ATOM 1838 N N . PHE B 1 109 ? -2.574 -8.438 -25.141 1 86.62 109 PHE B N 1
ATOM 1839 C CA . PHE B 1 109 ? -2.734 -9.5 -26.125 1 86.62 109 PHE B CA 1
ATOM 1840 C C . PHE B 1 109 ? -2.504 -10.867 -25.484 1 86.62 109 PHE B C 1
ATOM 1842 O O . PHE B 1 109 ? -2.518 -11.891 -26.172 1 86.62 109 PHE B O 1
ATOM 1849 N N . ASP B 1 110 ? -2.244 -10.906 -24.219 1 87.88 110 ASP B N 1
ATOM 1850 C CA . ASP B 1 110 ? -1.995 -12.164 -23.516 1 87.88 110 ASP B CA 1
ATOM 1851 C C . ASP B 1 110 ? -3.295 -12.93 -23.297 1 87.88 110 ASP B C 1
ATOM 1853 O O . ASP B 1 110 ? -4.344 -12.328 -23.062 1 87.88 110 ASP B O 1
ATOM 1857 N N . ASP B 1 111 ? -3.236 -14.234 -23.359 1 89.69 111 ASP B N 1
ATOM 1858 C CA . ASP B 1 111 ? -4.328 -15.07 -22.875 1 89.69 111 ASP B CA 1
ATOM 1859 C C . ASP B 1 111 ? -4.32 -15.156 -21.344 1 89.69 111 ASP B C 1
ATOM 1861 O O . ASP B 1 111 ? -3.289 -15.469 -20.734 1 89.69 111 ASP B O 1
ATOM 1865 N N . ILE B 1 112 ? -5.426 -14.828 -20.781 1 92.06 112 ILE B N 1
ATOM 1866 C CA . ILE B 1 112 ? -5.551 -14.906 -19.344 1 92.06 112 ILE B CA 1
ATOM 1867 C C . ILE B 1 112 ? -6.223 -16.219 -18.953 1 92.06 112 ILE B C 1
ATOM 1869 O O . ILE B 1 112 ? -7.371 -16.469 -19.328 1 92.06 112 ILE B O 1
ATOM 1873 N N . PRO B 1 113 ? -5.523 -17.016 -18.156 1 91.25 113 PRO B N 1
ATOM 1874 C CA . PRO B 1 113 ? -6.137 -18.281 -17.75 1 91.25 113 PRO B CA 1
ATOM 1875 C C . PRO B 1 113 ? -7.43 -18.094 -16.953 1 91.25 113 PRO B C 1
ATOM 1877 O O . PRO B 1 113 ? -7.559 -17.109 -16.219 1 91.25 113 PRO B O 1
ATOM 1880 N N . LYS B 1 114 ? -8.516 -18.953 -17.172 1 91.06 114 LYS B N 1
ATOM 1881 C CA . LYS B 1 114 ? -9.797 -18.891 -16.469 1 91.06 114 LYS B CA 1
ATOM 1882 C C . LYS B 1 114 ? -10.086 -20.203 -15.734 1 91.06 114 LYS B C 1
ATOM 1884 O O . LYS B 1 114 ? -9.727 -21.281 -16.203 1 91.06 114 LYS B O 1
ATOM 1889 N N . HIS B 1 115 ? -10.609 -19.922 -14.625 1 90.31 115 HIS B N 1
ATOM 1890 C CA . HIS B 1 115 ? -11.008 -21.078 -13.844 1 90.31 115 HIS B CA 1
ATOM 1891 C C . HIS B 1 115 ? -12.453 -20.969 -13.383 1 90.31 115 HIS B C 1
ATOM 1893 O O . HIS B 1 115 ? -12.992 -19.859 -13.289 1 90.31 115 HIS B O 1
#

Sequence (230 aa):
MTEEIETIKKHIHQLYNSLMKKENKNSALLDICDVLLRCYQIVDQEKYPERLINRLVNYIYVLGHDNHIGFYDDDAVSLRYLANVGKRAGINGVYRANITDKSQFYGLFDDIPKHMTEEIETIKKHIHQLYNSLMKKENKNSALLDICDVLLRCYQIVDQEKYPERLINRLVNYIYVLGHDNHIGFYDDDAVSLRYLANVGKRAGINGVYRANITDKSQFYGLFDDIPKH

Organism: NCBI:txid439219

Nearest PDB structures (foldseek):
  2ip6-assembly1_A  TM=8.625E-01  e=1.509E-01  Pediococcus pentosaceus
  1tlv-assembly1_A-2  TM=2.903E-01  e=2.696E+00  Bacillus subtilis
  2ip6-assembly1_A  TM=8.618E-01  e=1.827E-01  Pediococcus pentosaceus
  1tlv-assembly1_A-2  TM=2.904E-01  e=2.482E+00  Bacillus subtilis

Foldseek 3Di:
DDPVLVVLLVLLVQLLVVLVPDDDDDPLSVVLNVLSVVLSVCLVVDPQSLCSLLVSLVSCVVSCVVVVPDQDDSSVVSSVVSNVSNVCSCVPPVNVVVVPPQCVVDDPPDDDDDD/DDPVLVVLLVLLVQLLVVLVPDDDDDPLSVVLSVLSVVLSVCLVVDPQSLCSLLVSLVSCVVSCVVVVPDQDDSSVVSSVVSNVSNVCSCVPPVNVCVVPPQCVVDDPPDDDDDD

pLDDT: mean 88.79, std 9.94, range [54.03, 98.5]

Solvent-accessible surface area (backbone atoms only — not comparable to full-atom values): 12773 Å² total; per-residue (Å²): 126,57,75,65,50,54,52,50,41,51,33,37,51,49,34,37,54,57,59,68,64,50,85,85,69,49,56,65,56,51,52,47,42,53,50,38,53,48,47,54,73,42,43,83,72,44,95,54,43,30,50,55,36,32,51,50,45,50,25,45,51,52,48,23,60,77,63,72,53,84,68,55,70,72,36,37,55,28,50,49,54,43,44,55,46,13,53,42,34,56,57,31,64,67,36,35,50,57,49,61,36,71,63,78,80,48,58,95,85,54,86,75,92,83,115,126,56,74,64,50,53,51,50,40,50,32,38,51,51,34,37,54,56,59,68,64,49,83,86,71,48,55,63,57,51,51,46,42,51,50,36,54,49,46,56,72,43,43,82,73,44,94,54,42,30,50,56,36,31,52,49,44,50,25,45,52,53,50,24,61,77,65,73,53,84,67,55,69,71,35,38,54,28,49,50,54,41,43,56,45,13,54,40,32,55,56,30,64,67,36,32,51,57,51,58,37,71,64,78,79,46,57,95,86,53,84,74,90,82,116

Secondary structure (DSSP, 8-state):
--HHHHHHHHHHHHHHHHHHT-SS--HHHHHHHHHHHHHHHHGGG-S-HHHHHHHHHHHHHHHHHHTT----THHHHHHHHHHHHHHHHHHSHHHHHHHT-GGGGS-TTSPPP--/--HHHHHHHHHHHHHHHHHHT-SS--HHHHHHHHHHHHHHHHGGG-S-HHHHHHHHHHHHHHHHHHTT----THHHHHHHHHHHHHHHHHHSHHHHHHHT-GGGGS-TTSPPP--

InterPro domains:
  IPR015046 Lactococcin-A immunity protein-like [PF08951] (8-68)
  IPR023130 Ta0600-like superfamily [G3DSA:1.20.1440.50] (5-87)

Radius of gyration: 20.04 Å; Cα contacts (8 Å, |Δi|>4): 233; chains: 2; bounding box: 42×58×48 Å